Protein AF-A0A843LV35-F1 (afdb_monomer_lite)

Structure (mmCIF, N/CA/C/O backbone):
data_AF-A0A843LV35-F1
#
_entry.id   AF-A0A843LV35-F1
#
loop_
_atom_site.group_PDB
_atom_site.id
_atom_site.type_symbol
_atom_site.label_atom_id
_atom_site.label_alt_id
_atom_site.label_comp_id
_atom_site.label_asym_id
_atom_site.label_entity_id
_atom_site.label_seq_id
_atom_site.pdbx_PDB_ins_code
_atom_site.Cartn_x
_atom_site.Cartn_y
_atom_site.Cartn_z
_atom_site.occupancy
_atom_site.B_iso_or_equiv
_atom_site.auth_seq_id
_atom_site.auth_comp_id
_atom_site.auth_asym_id
_atom_site.auth_atom_id
_atom_site.pdbx_PDB_model_num
ATOM 1 N N . MET A 1 1 ? -15.207 14.666 11.404 1.00 37.00 1 MET A N 1
ATOM 2 C CA . MET A 1 1 ? -14.148 15.457 10.735 1.00 37.00 1 MET A CA 1
ATOM 3 C C . MET A 1 1 ? -14.731 16.079 9.479 1.00 37.00 1 MET A C 1
ATOM 5 O O . MET A 1 1 ? -15.507 15.410 8.809 1.00 37.00 1 MET A O 1
ATOM 9 N N . SER A 1 2 ? -14.443 17.352 9.197 1.00 33.69 2 SER A N 1
ATOM 10 C CA . SER A 1 2 ? -14.854 17.969 7.929 1.00 33.69 2 SER A CA 1
ATOM 11 C C . SER A 1 2 ? -13.955 17.448 6.800 1.00 33.69 2 SER A C 1
ATOM 13 O O . SER A 1 2 ? -12.782 17.168 7.041 1.00 33.69 2 SER A O 1
ATOM 15 N N . SER A 1 3 ? -14.466 17.317 5.574 1.00 40.75 3 SER A N 1
ATOM 16 C CA . SER A 1 3 ? -13.692 16.845 4.409 1.00 40.75 3 SER A CA 1
ATOM 17 C C . SER A 1 3 ? -12.485 17.731 4.044 1.00 40.75 3 SER A C 1
ATOM 19 O O . SER A 1 3 ? -11.679 17.347 3.206 1.00 40.75 3 SER A O 1
ATOM 21 N N . LEU A 1 4 ? -12.331 18.895 4.687 1.00 44.88 4 LEU A N 1
ATOM 22 C CA . LEU A 1 4 ? -11.241 19.858 4.481 1.00 44.88 4 LEU A CA 1
ATOM 23 C C . LEU A 1 4 ? -9.957 19.545 5.278 1.00 44.88 4 LEU A C 1
ATOM 25 O O . LEU A 1 4 ? -8.945 20.232 5.105 1.00 44.88 4 LEU A O 1
ATOM 29 N N . ASP A 1 5 ? -9.977 18.517 6.132 1.00 61.56 5 ASP A N 1
ATOM 30 C CA . ASP A 1 5 ? -8.840 18.147 6.991 1.00 61.56 5 ASP A CA 1
ATOM 31 C C . ASP A 1 5 ? -8.096 16.881 6.543 1.00 61.56 5 ASP A C 1
ATOM 33 O O . ASP A 1 5 ? -7.114 16.502 7.173 1.00 61.56 5 ASP A O 1
ATOM 37 N N . SER A 1 6 ? -8.519 16.240 5.450 1.00 66.81 6 SER A N 1
ATOM 38 C CA . SER A 1 6 ? -7.835 15.070 4.888 1.00 66.81 6 SER A CA 1
ATOM 39 C C . SER A 1 6 ? -6.928 15.470 3.713 1.00 66.81 6 SER A C 1
ATOM 41 O O . SER A 1 6 ? -7.343 16.288 2.882 1.00 66.81 6 SER A O 1
ATOM 43 N N . PRO A 1 7 ? -5.716 14.888 3.587 1.00 71.81 7 PRO A N 1
ATOM 44 C CA . PRO A 1 7 ? -4.897 15.039 2.384 1.00 71.81 7 PRO A CA 1
ATOM 45 C C . PRO A 1 7 ? -5.508 14.332 1.163 1.00 71.81 7 PRO A C 1
ATOM 47 O O . PRO A 1 7 ? -5.127 14.646 0.034 1.00 71.81 7 PRO A O 1
ATOM 50 N N . TYR A 1 8 ? -6.457 13.415 1.392 1.00 77.12 8 TYR A N 1
ATOM 51 C CA . TYR A 1 8 ? -7.137 12.646 0.354 1.00 77.12 8 TYR A CA 1
ATOM 52 C C . TYR A 1 8 ? -8.638 12.884 0.314 1.00 77.12 8 TYR A C 1
ATOM 54 O O . TYR A 1 8 ? -9.286 13.020 1.356 1.00 77.12 8 TYR A O 1
ATOM 62 N N . GLU A 1 9 ? -9.198 12.794 -0.886 1.00 79.88 9 GLU A N 1
ATOM 63 C CA . GLU A 1 9 ? -10.632 12.614 -1.080 1.00 79.88 9 GLU A CA 1
ATOM 64 C C . GLU A 1 9 ? -10.935 11.142 -1.385 1.00 79.88 9 GLU A C 1
ATOM 66 O O . GLU A 1 9 ? -10.648 10.651 -2.475 1.00 79.88 9 GLU A O 1
ATOM 71 N N . VAL A 1 10 ? -11.509 10.433 -0.412 1.00 81.25 10 VAL A N 1
ATOM 72 C CA . VAL A 1 10 ? -11.915 9.029 -0.560 1.00 81.25 10 VAL A CA 1
ATOM 73 C C . VAL A 1 10 ? -13.425 8.980 -0.778 1.00 81.25 10 VAL A C 1
ATOM 75 O O . VAL A 1 10 ? -14.203 9.337 0.104 1.00 81.25 10 VAL A O 1
ATOM 78 N N . ASN A 1 11 ? -13.838 8.575 -1.977 1.00 84.44 11 ASN A N 1
ATOM 79 C CA . ASN A 1 11 ? -15.235 8.445 -2.394 1.00 84.44 11 ASN A CA 1
ATOM 80 C C . ASN A 1 11 ? -15.395 7.253 -3.366 1.00 84.44 11 ASN A C 1
ATOM 82 O O . ASN A 1 11 ? -14.424 6.580 -3.711 1.00 84.44 11 ASN A O 1
ATOM 86 N N . ASP A 1 12 ? -16.609 6.970 -3.842 1.00 87.88 12 ASP A N 1
ATOM 87 C CA . ASP A 1 12 ? -16.834 5.844 -4.767 1.00 87.88 12 ASP A CA 1
ATOM 88 C C . ASP A 1 12 ? -16.048 5.966 -6.085 1.00 87.88 12 ASP A C 1
ATOM 90 O O . ASP A 1 12 ? -15.676 4.955 -6.692 1.00 87.88 12 ASP A O 1
ATOM 94 N N . SER A 1 13 ? -15.787 7.194 -6.543 1.00 90.81 13 SER A N 1
ATOM 95 C CA . SER A 1 13 ? -14.973 7.447 -7.735 1.00 90.81 13 SER A CA 1
ATOM 96 C C . SER A 1 13 ? -13.507 7.103 -7.481 1.00 90.81 13 SER A C 1
ATOM 98 O O . SER A 1 13 ? -12.906 6.451 -8.331 1.00 90.81 13 SER A O 1
ATOM 100 N N . TYR A 1 14 ? -12.971 7.419 -6.294 1.00 91.25 14 TYR A N 1
ATOM 101 C CA . TYR A 1 14 ? -11.619 7.031 -5.879 1.00 91.25 14 TYR A CA 1
ATOM 102 C C . TYR A 1 14 ? -11.405 5.526 -6.038 1.00 91.25 14 TYR A C 1
ATOM 104 O O . TYR A 1 14 ? -10.512 5.099 -6.768 1.00 91.25 14 TYR A O 1
ATOM 112 N N . TYR A 1 15 ? -12.276 4.706 -5.442 1.00 90.50 15 TYR A N 1
ATOM 113 C CA . TYR A 1 15 ? -12.132 3.251 -5.527 1.00 90.50 15 TYR A CA 1
ATOM 114 C C . TYR A 1 15 ? -12.262 2.735 -6.962 1.00 90.50 15 TYR A C 1
ATOM 116 O O . TYR A 1 15 ? -11.579 1.787 -7.348 1.00 90.50 15 TYR A O 1
ATOM 124 N N . ARG A 1 16 ? -13.134 3.343 -7.771 1.00 94.69 16 ARG A N 1
ATOM 125 C CA . ARG A 1 16 ? -13.301 2.977 -9.182 1.00 94.69 16 ARG A CA 1
ATOM 126 C C . ARG A 1 16 ? -12.052 3.290 -10.002 1.00 94.69 16 ARG A C 1
ATOM 128 O O . ARG A 1 16 ? -11.633 2.455 -10.802 1.00 94.69 16 ARG A O 1
ATOM 135 N N . ASP A 1 17 ? -11.472 4.466 -9.805 1.00 96.00 17 A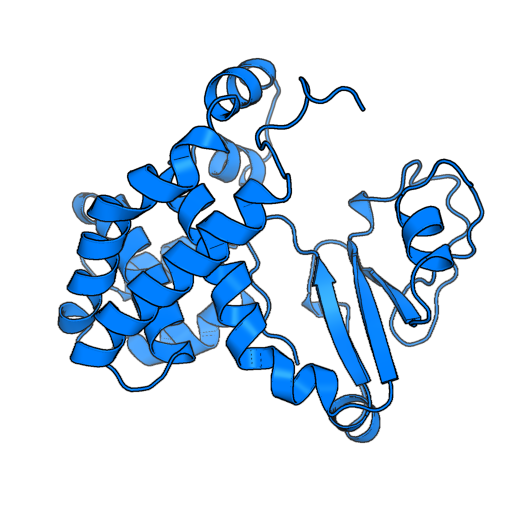SP A N 1
ATOM 136 C CA . ASP A 1 17 ? -10.314 4.921 -10.565 1.00 96.00 17 ASP A CA 1
ATOM 137 C C . ASP A 1 17 ? -9.043 4.186 -10.145 1.00 96.00 17 ASP A C 1
ATOM 139 O O . ASP A 1 17 ? -8.283 3.778 -11.020 1.00 96.00 17 ASP A O 1
ATOM 143 N N . VAL A 1 18 ? -8.861 3.905 -8.849 1.00 94.94 18 VAL A N 1
ATOM 144 C CA . VAL A 1 18 ? -7.779 3.036 -8.358 1.00 94.94 18 VAL A CA 1
ATOM 145 C C . VAL A 1 18 ? -7.902 1.633 -8.960 1.00 94.94 18 VAL A C 1
ATOM 147 O O . VAL A 1 18 ? -6.934 1.118 -9.513 1.00 94.94 18 VAL A O 1
ATOM 150 N N . LYS A 1 19 ? -9.102 1.033 -8.964 1.00 96.75 19 LYS A N 1
ATOM 151 C CA . LYS A 1 19 ? -9.342 -0.286 -9.584 1.00 96.75 19 LYS A CA 1
ATOM 152 C C . LYS A 1 19 ? -9.042 -0.307 -11.074 1.00 96.75 19 LYS A C 1
ATOM 154 O O . LYS A 1 19 ? -8.483 -1.284 -11.585 1.00 96.75 19 LYS A O 1
ATOM 159 N N . ARG A 1 20 ? -9.445 0.746 -11.784 1.00 97.75 20 ARG A N 1
ATOM 160 C CA . ARG A 1 20 ? -9.167 0.896 -13.211 1.00 97.75 20 ARG A CA 1
ATOM 161 C C . ARG A 1 20 ? -7.669 1.040 -13.455 1.00 97.75 20 ARG A C 1
ATOM 163 O O . ARG A 1 20 ? -7.140 0.341 -14.311 1.00 97.75 20 ARG A O 1
ATOM 170 N N . PHE A 1 21 ? -7.004 1.893 -12.683 1.00 98.06 21 PHE A N 1
ATOM 171 C CA . PHE A 1 21 ? -5.567 2.105 -12.771 1.00 98.06 21 PHE A CA 1
ATOM 172 C C . PHE A 1 21 ? -4.789 0.814 -12.504 1.00 98.06 21 PHE A C 1
ATOM 174 O O . PHE A 1 21 ? -3.925 0.464 -13.299 1.00 98.06 21 PHE A O 1
ATOM 181 N N . ALA A 1 22 ? -5.159 0.062 -11.465 1.00 97.75 22 ALA A N 1
ATOM 182 C CA . ALA A 1 22 ? -4.562 -1.233 -11.157 1.00 97.75 22 ALA A CA 1
ATOM 183 C C . ALA A 1 22 ? -4.736 -2.251 -12.287 1.00 97.75 22 ALA A C 1
ATOM 185 O O . ALA A 1 22 ? -3.800 -2.974 -12.605 1.00 97.75 22 ALA A O 1
ATOM 186 N N . SER A 1 23 ? -5.904 -2.280 -12.932 1.00 98.19 23 SER A N 1
ATOM 187 C CA . SER A 1 23 ? -6.142 -3.191 -14.060 1.00 98.19 23 SER A CA 1
ATOM 188 C C . SER A 1 23 ? -5.284 -2.818 -15.270 1.00 98.19 23 SER A C 1
ATOM 190 O O . SER A 1 23 ? -4.600 -3.674 -15.809 1.00 98.19 23 SER A O 1
ATOM 192 N N . GLU A 1 24 ? -5.241 -1.534 -15.641 1.00 98.31 24 GLU A N 1
ATOM 193 C CA . GLU A 1 24 ? -4.401 -1.073 -16.756 1.00 98.31 24 GLU A CA 1
ATOM 194 C C . GLU A 1 24 ? -2.896 -1.241 -16.469 1.00 98.31 24 GLU A C 1
ATOM 196 O O . GLU A 1 24 ? -2.123 -1.510 -17.388 1.00 98.31 24 GLU A O 1
ATOM 201 N N . PHE A 1 25 ? -2.474 -1.094 -15.208 1.00 98.31 25 PHE A N 1
ATOM 202 C CA . PHE A 1 25 ? -1.095 -1.345 -14.793 1.00 98.31 25 PHE A CA 1
ATOM 203 C C . PHE A 1 25 ? -0.728 -2.827 -14.902 1.00 98.31 25 PHE A C 1
ATOM 205 O O . PHE A 1 25 ? 0.313 -3.137 -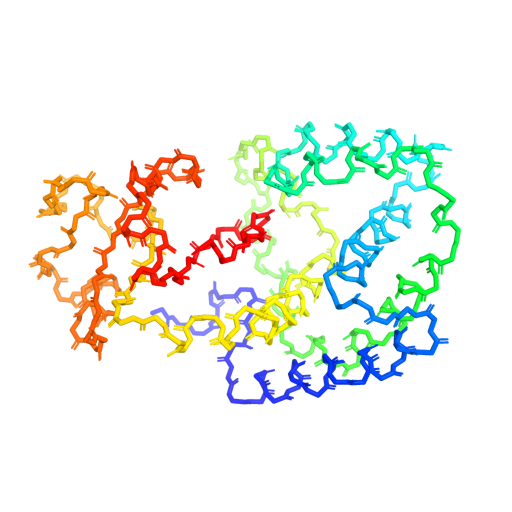15.475 1.00 98.31 25 PHE A O 1
ATOM 212 N N . LEU A 1 26 ? -1.569 -3.732 -14.390 1.00 97.94 26 LEU A N 1
ATOM 213 C CA . LEU A 1 26 ? -1.321 -5.173 -14.470 1.00 97.94 26 LEU A CA 1
ATOM 214 C C . LEU A 1 26 ? -1.345 -5.661 -15.925 1.00 97.94 26 LEU A C 1
ATOM 216 O O . LEU A 1 26 ? -0.407 -6.333 -16.335 1.00 97.94 26 LEU A O 1
ATOM 220 N N . ASP A 1 27 ? -2.307 -5.211 -16.741 1.00 97.94 27 ASP A N 1
ATOM 221 C CA . ASP A 1 27 ? -2.346 -5.508 -18.184 1.00 97.94 27 ASP A CA 1
ATOM 222 C C . ASP A 1 27 ? -1.047 -5.084 -18.893 1.00 97.94 27 ASP A C 1
ATOM 224 O O . ASP A 1 27 ? -0.566 -5.753 -19.810 1.00 97.94 27 ASP A O 1
ATOM 228 N N . PHE A 1 28 ? -0.464 -3.953 -18.482 1.00 98.19 28 PHE A N 1
ATOM 229 C CA . PHE A 1 28 ? 0.833 -3.506 -18.975 1.00 98.19 28 PHE A CA 1
ATOM 230 C C . PHE A 1 28 ? 1.979 -4.387 -18.453 1.00 98.19 28 PHE A C 1
ATOM 232 O O . PHE A 1 28 ? 2.805 -4.840 -19.250 1.00 98.19 28 PHE A O 1
ATOM 239 N N . ALA A 1 29 ? 2.033 -4.631 -17.144 1.00 97.69 29 ALA A N 1
ATOM 240 C CA . ALA A 1 29 ? 3.101 -5.375 -16.485 1.00 97.69 29 ALA A CA 1
ATOM 241 C C . ALA A 1 29 ? 3.170 -6.840 -16.950 1.00 97.69 29 ALA A C 1
ATOM 243 O O . ALA A 1 29 ? 4.268 -7.362 -17.148 1.00 97.69 29 ALA A O 1
ATOM 244 N N . HIS A 1 30 ? 2.021 -7.456 -17.248 1.00 97.62 30 HIS A N 1
ATOM 245 C CA . HIS A 1 30 ? 1.906 -8.815 -17.791 1.00 97.62 30 HIS A CA 1
ATOM 246 C C . HIS A 1 30 ? 2.479 -8.994 -19.199 1.00 97.62 30 HIS A C 1
ATOM 248 O O . HIS A 1 30 ? 2.626 -10.117 -19.668 1.00 97.62 30 HIS A O 1
ATOM 254 N N . ASN A 1 31 ? 2.887 -7.917 -19.879 1.00 96.38 31 ASN A N 1
ATOM 255 C CA . ASN A 1 31 ? 3.694 -8.044 -21.099 1.00 96.38 31 ASN A CA 1
ATOM 256 C C . ASN A 1 31 ? 5.163 -8.406 -20.811 1.00 96.38 31 ASN A C 1
ATOM 258 O O . ASN A 1 31 ? 5.899 -8.732 -21.744 1.00 96.38 31 ASN A O 1
ATOM 262 N N . TYR A 1 32 ? 5.600 -8.308 -19.552 1.00 93.19 32 TYR A N 1
ATOM 263 C CA . TYR A 1 32 ? 6.994 -8.468 -19.133 1.00 93.19 32 TYR A CA 1
ATOM 264 C C . TYR A 1 32 ? 7.177 -9.508 -18.021 1.00 93.19 32 TYR A C 1
ATOM 266 O O . TYR A 1 32 ? 8.235 -10.136 -17.956 1.00 93.19 32 TYR A O 1
ATOM 274 N N . PHE A 1 33 ? 6.179 -9.683 -17.152 1.00 94.81 33 PHE A N 1
ATOM 275 C CA . PHE A 1 33 ? 6.262 -10.509 -15.946 1.00 94.81 33 PHE A CA 1
ATOM 276 C C . PHE A 1 33 ? 4.953 -11.267 -15.718 1.00 94.81 33 PHE A C 1
ATOM 278 O O . PHE A 1 33 ? 3.894 -10.717 -15.972 1.00 94.81 33 PHE A O 1
ATOM 285 N N . ASP A 1 34 ? 5.010 -12.477 -15.162 1.00 93.19 34 ASP A N 1
ATOM 286 C CA . ASP A 1 34 ? 3.823 -13.337 -14.983 1.00 93.19 34 ASP A CA 1
ATOM 287 C C . ASP A 1 34 ? 3.372 -13.467 -13.511 1.00 93.19 34 ASP A C 1
ATOM 289 O O . ASP A 1 34 ? 2.546 -14.315 -13.180 1.00 93.19 34 ASP A O 1
ATOM 293 N N . ASP A 1 35 ? 3.958 -12.677 -12.609 1.00 92.88 35 ASP A N 1
ATOM 294 C CA . ASP A 1 35 ? 3.828 -12.825 -11.155 1.00 92.88 35 ASP A CA 1
ATOM 295 C C . ASP A 1 35 ? 3.531 -11.463 -10.512 1.00 92.88 35 ASP A C 1
ATOM 297 O O . ASP A 1 35 ? 4.384 -10.572 -10.514 1.00 92.88 35 ASP A O 1
ATOM 301 N N . ASP A 1 36 ? 2.314 -11.301 -9.987 1.00 92.88 36 ASP A N 1
ATOM 302 C CA . ASP A 1 36 ? 1.813 -10.033 -9.443 1.00 92.88 36 ASP A CA 1
ATOM 303 C C . ASP A 1 36 ? 2.583 -9.568 -8.197 1.00 92.88 36 ASP A C 1
ATOM 305 O O . ASP A 1 36 ? 2.777 -8.363 -8.019 1.00 92.88 36 ASP A O 1
ATOM 309 N N . GLU A 1 37 ? 3.070 -10.492 -7.360 1.00 88.56 37 GLU A N 1
ATOM 310 C CA . GLU A 1 37 ? 3.892 -10.148 -6.193 1.00 88.56 37 GLU A CA 1
ATOM 311 C C . GLU A 1 37 ? 5.236 -9.578 -6.650 1.00 88.56 37 GLU A C 1
ATOM 313 O O . GLU A 1 37 ? 5.642 -8.500 -6.212 1.00 88.56 37 GLU A O 1
ATOM 318 N N . LYS A 1 38 ? 5.893 -10.230 -7.617 1.00 88.25 38 LYS A N 1
ATOM 319 C CA . LYS A 1 38 ? 7.153 -9.721 -8.186 1.00 88.25 38 LYS A CA 1
ATOM 320 C C . LYS A 1 38 ? 6.975 -8.432 -8.972 1.00 88.25 38 LYS A C 1
ATOM 322 O O . LYS A 1 38 ? 7.874 -7.593 -8.975 1.00 88.25 38 LYS A O 1
ATOM 327 N N . ILE A 1 39 ? 5.840 -8.263 -9.649 1.00 93.31 39 ILE A N 1
ATOM 328 C CA . ILE A 1 39 ? 5.484 -7.002 -10.306 1.00 93.31 39 ILE A CA 1
ATOM 329 C C . ILE A 1 39 ? 5.410 -5.885 -9.265 1.00 93.31 39 ILE A C 1
ATOM 331 O O . ILE A 1 39 ? 5.922 -4.793 -9.511 1.00 93.31 39 ILE A O 1
ATOM 335 N N . LEU A 1 40 ? 4.805 -6.151 -8.106 1.00 90.75 40 LEU A N 1
ATOM 336 C CA . LEU A 1 40 ? 4.680 -5.178 -7.031 1.00 90.75 40 LEU A CA 1
ATOM 337 C C . LEU A 1 40 ? 6.037 -4.830 -6.407 1.00 90.75 40 LEU A C 1
ATOM 339 O O . LEU A 1 40 ? 6.381 -3.650 -6.324 1.00 90.75 40 LEU A O 1
ATOM 343 N N . GLU A 1 41 ? 6.829 -5.839 -6.032 1.00 87.69 41 GLU A N 1
ATOM 344 C CA . GLU A 1 41 ? 8.198 -5.663 -5.523 1.00 87.69 41 GLU A CA 1
ATOM 345 C C . GLU A 1 41 ? 9.051 -4.865 -6.520 1.00 87.69 41 GLU A C 1
ATOM 347 O O . GLU A 1 41 ? 9.696 -3.873 -6.167 1.00 87.69 41 GLU A O 1
ATOM 352 N N . GLY A 1 42 ? 8.989 -5.249 -7.797 1.00 90.56 42 GLY A N 1
ATOM 353 C CA . GLY A 1 42 ? 9.691 -4.583 -8.882 1.00 90.56 42 GLY A CA 1
ATOM 354 C C . GLY A 1 42 ? 9.248 -3.136 -9.083 1.00 90.56 42 GLY A C 1
ATOM 355 O O . GLY A 1 42 ? 10.084 -2.250 -9.267 1.00 90.56 42 GLY A O 1
ATOM 356 N N . LEU A 1 43 ? 7.944 -2.862 -9.001 1.00 92.88 43 LEU A N 1
ATOM 357 C CA . LEU A 1 43 ? 7.418 -1.503 -9.069 1.00 92.88 43 LEU A CA 1
ATOM 358 C C . LEU A 1 43 ? 7.964 -0.650 -7.922 1.00 92.88 43 LEU A C 1
ATOM 360 O O . LEU A 1 43 ? 8.500 0.423 -8.194 1.00 92.88 43 LEU A O 1
ATOM 364 N N . ILE A 1 44 ? 7.868 -1.120 -6.675 1.00 88.50 44 ILE A N 1
ATOM 365 C CA . ILE A 1 44 ? 8.343 -0.392 -5.489 1.00 88.50 44 ILE A CA 1
ATOM 366 C C . ILE A 1 44 ? 9.803 0.009 -5.689 1.00 88.50 44 ILE A C 1
ATOM 368 O O . ILE A 1 44 ? 10.132 1.197 -5.712 1.00 88.50 44 ILE A O 1
ATOM 372 N N . VAL A 1 45 ? 10.668 -0.969 -5.955 1.00 87.25 45 VAL A N 1
ATOM 373 C CA . VAL A 1 45 ? 12.096 -0.717 -6.161 1.00 87.25 45 VAL A CA 1
ATOM 374 C C . VAL A 1 45 ? 12.333 0.235 -7.337 1.00 87.25 45 VAL A C 1
ATOM 376 O O . VAL A 1 45 ? 13.204 1.095 -7.250 1.00 87.25 45 VAL A O 1
ATOM 379 N N . SER A 1 46 ? 11.548 0.155 -8.417 1.00 90.94 46 SER A N 1
ATOM 380 C CA . SER A 1 46 ? 11.739 1.011 -9.597 1.00 90.94 46 SER A CA 1
ATOM 381 C C . SER A 1 46 ? 11.422 2.479 -9.313 1.00 90.94 46 SER A C 1
ATOM 383 O O . SER A 1 46 ? 12.098 3.373 -9.831 1.00 90.94 46 SER A O 1
ATOM 385 N N . ILE A 1 47 ? 10.436 2.740 -8.449 1.00 90.31 47 ILE A N 1
ATOM 386 C CA . ILE A 1 47 ? 10.084 4.090 -8.007 1.00 90.31 47 ILE A CA 1
ATOM 387 C C . ILE A 1 47 ? 11.172 4.649 -7.095 1.00 90.31 47 ILE A C 1
ATOM 389 O O . ILE A 1 47 ? 11.647 5.760 -7.339 1.00 90.31 47 ILE A O 1
ATOM 393 N N . TYR A 1 48 ? 11.644 3.869 -6.118 1.00 86.62 48 TYR A N 1
ATOM 394 C CA . TYR A 1 48 ? 12.754 4.290 -5.258 1.00 86.62 48 TYR A CA 1
ATOM 395 C C . TYR A 1 48 ? 14.054 4.486 -6.039 1.00 86.62 48 TYR A C 1
ATOM 397 O O . TYR A 1 48 ? 14.752 5.478 -5.822 1.00 86.62 48 TYR A O 1
ATOM 405 N N . TRP A 1 49 ? 14.339 3.617 -7.014 1.00 87.31 49 TRP A N 1
ATOM 406 C CA . TRP A 1 49 ? 15.452 3.787 -7.943 1.00 87.31 49 TRP A CA 1
ATOM 407 C C . TRP A 1 49 ? 15.353 5.126 -8.661 1.00 87.31 49 TRP A C 1
ATOM 409 O O . TRP A 1 49 ? 16.288 5.916 -8.620 1.00 87.31 49 TRP A O 1
ATOM 419 N N . LYS A 1 50 ? 14.203 5.438 -9.262 1.00 86.50 50 LYS A N 1
ATOM 420 C CA . LYS A 1 50 ? 13.991 6.711 -9.959 1.00 86.50 50 LYS A CA 1
ATOM 421 C C . LYS A 1 50 ? 14.145 7.924 -9.038 1.00 86.50 50 LYS A C 1
ATOM 423 O O . LYS A 1 50 ? 14.679 8.945 -9.458 1.00 86.50 50 LYS A O 1
ATOM 428 N N . MET A 1 51 ? 13.663 7.834 -7.802 1.00 83.00 51 MET A N 1
ATOM 429 C CA . MET A 1 51 ? 13.731 8.929 -6.832 1.00 83.00 51 MET A CA 1
ATOM 430 C C . MET A 1 51 ? 15.139 9.168 -6.289 1.00 83.00 51 MET A C 1
ATOM 432 O O . MET A 1 51 ? 15.463 10.281 -5.872 1.00 83.00 51 MET A O 1
ATOM 436 N N . CYS A 1 52 ? 15.956 8.121 -6.238 1.00 82.25 52 CYS A N 1
ATOM 437 C CA . CYS A 1 52 ? 17.261 8.157 -5.600 1.00 82.25 52 CYS A CA 1
ATOM 438 C C . CYS A 1 52 ? 18.425 7.872 -6.554 1.00 82.25 52 CYS A C 1
ATOM 440 O O . CYS A 1 52 ? 19.552 7.789 -6.079 1.00 82.25 52 CYS A O 1
ATOM 442 N N . CYS A 1 53 ? 18.210 7.785 -7.870 1.00 75.50 53 CYS A N 1
ATOM 443 C CA . CYS A 1 53 ? 19.263 7.469 -8.846 1.00 75.50 53 CYS A CA 1
ATOM 444 C C . CYS A 1 53 ? 20.415 8.484 -8.866 1.00 75.50 53 CYS A C 1
ATOM 446 O O . CYS A 1 53 ? 21.530 8.138 -9.240 1.00 75.50 53 CYS A O 1
ATOM 448 N N . ASP A 1 54 ? 20.172 9.724 -8.431 1.00 79.25 54 ASP A N 1
ATOM 449 C CA . ASP A 1 54 ? 21.220 10.746 -8.292 1.00 79.25 54 ASP A CA 1
ATOM 450 C C . ASP A 1 54 ? 22.064 10.565 -7.015 1.00 79.25 54 ASP A C 1
ATOM 452 O O . ASP A 1 54 ? 23.124 11.174 -6.868 1.00 79.25 54 ASP A O 1
ATOM 456 N N . LYS A 1 55 ? 21.583 9.755 -6.063 1.00 80.25 55 LYS A N 1
ATOM 457 C CA . LYS A 1 55 ? 22.188 9.525 -4.739 1.00 80.25 55 LYS A CA 1
ATOM 458 C C . LYS A 1 55 ? 22.754 8.116 -4.585 1.00 80.25 55 LYS A C 1
ATOM 460 O O . LYS A 1 55 ? 23.738 7.937 -3.871 1.00 80.25 55 LYS A O 1
ATOM 465 N N . PHE A 1 56 ? 22.134 7.136 -5.232 1.00 82.25 56 PHE A N 1
ATOM 466 C CA . PHE A 1 56 ? 22.465 5.723 -5.139 1.00 82.25 56 PHE A CA 1
ATOM 467 C C . PHE A 1 56 ? 22.769 5.155 -6.520 1.00 82.25 56 PHE A C 1
ATOM 469 O O . PHE A 1 56 ? 22.161 5.517 -7.523 1.00 82.25 56 PHE A O 1
ATOM 476 N N . SER A 1 57 ? 23.737 4.250 -6.542 1.00 82.19 57 SER A N 1
ATOM 477 C CA . SER A 1 57 ? 24.312 3.633 -7.737 1.00 82.19 57 SER A CA 1
ATOM 478 C C . SER A 1 57 ? 24.059 2.127 -7.822 1.00 82.19 57 SER A C 1
ATOM 480 O O . SER A 1 57 ? 24.390 1.512 -8.834 1.00 82.19 57 SER A O 1
ATOM 482 N N . SER A 1 58 ? 23.479 1.527 -6.779 1.00 84.31 58 SER A N 1
ATOM 483 C CA . SER A 1 58 ? 23.164 0.100 -6.719 1.00 84.31 58 SER A CA 1
ATOM 484 C C . SER A 1 58 ? 21.831 -0.162 -6.017 1.00 84.31 58 SER A C 1
ATOM 486 O O . SER A 1 58 ? 21.333 0.666 -5.253 1.00 84.31 58 SER A O 1
ATOM 488 N N . LEU A 1 59 ? 21.259 -1.341 -6.283 1.00 84.38 59 LEU A N 1
ATOM 489 C CA . LEU A 1 59 ? 20.042 -1.816 -5.627 1.00 84.38 59 LEU A CA 1
ATOM 490 C C . LEU A 1 59 ? 20.255 -2.000 -4.118 1.00 84.38 59 LEU A C 1
ATOM 492 O O . LEU A 1 59 ? 19.402 -1.609 -3.332 1.00 84.38 59 LEU A O 1
ATOM 496 N N . GLU A 1 60 ? 21.421 -2.508 -3.718 1.00 86.56 60 GLU A N 1
ATOM 497 C CA . GLU A 1 60 ? 21.831 -2.634 -2.313 1.00 86.56 60 GLU A CA 1
ATOM 498 C C . GLU A 1 60 ? 21.684 -1.304 -1.559 1.00 86.56 60 GLU A C 1
ATOM 500 O O . GLU A 1 60 ? 21.043 -1.259 -0.517 1.00 86.56 60 GLU A O 1
ATOM 505 N N . GLN A 1 61 ? 22.159 -0.193 -2.137 1.00 87.19 61 GLN A N 1
ATOM 506 C CA . GLN A 1 61 ? 22.051 1.131 -1.514 1.00 87.19 61 GLN A CA 1
ATOM 507 C C . GLN A 1 61 ? 20.603 1.619 -1.371 1.00 87.19 61 GLN A C 1
ATOM 509 O O . GLN A 1 61 ? 20.292 2.364 -0.444 1.00 87.19 61 GLN A O 1
ATOM 514 N N . ILE A 1 62 ? 19.712 1.215 -2.280 1.00 86.81 62 ILE A N 1
ATOM 515 C CA . ILE A 1 62 ? 18.282 1.524 -2.173 1.00 86.81 62 ILE A CA 1
ATOM 516 C C . ILE A 1 62 ? 17.641 0.686 -1.072 1.00 86.81 62 ILE A C 1
ATOM 518 O O . ILE A 1 62 ? 16.876 1.231 -0.285 1.00 86.81 62 ILE A O 1
ATOM 522 N N . ILE A 1 63 ? 17.968 -0.604 -0.979 1.00 86.44 63 ILE A N 1
ATOM 523 C CA . ILE A 1 63 ? 17.443 -1.470 0.083 1.00 86.44 63 ILE A CA 1
ATOM 524 C C . ILE A 1 63 ? 17.953 -0.996 1.453 1.00 86.44 63 ILE A C 1
ATOM 526 O O . ILE A 1 63 ? 17.159 -0.872 2.381 1.00 86.44 63 ILE A O 1
ATOM 530 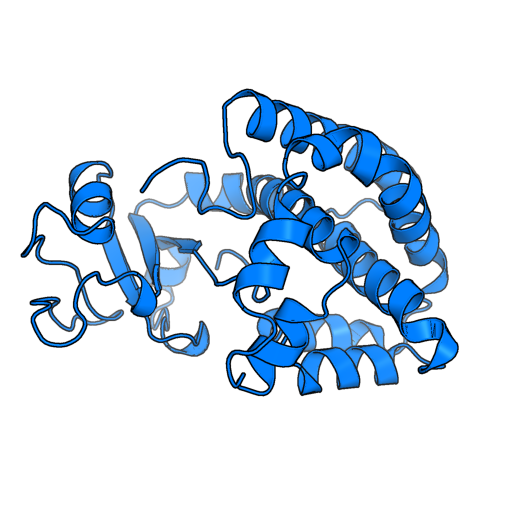N N . ASP A 1 64 ? 19.234 -0.631 1.565 1.00 87.06 64 ASP A N 1
ATOM 531 C CA . ASP A 1 64 ? 19.806 -0.006 2.766 1.00 87.06 64 ASP A CA 1
ATOM 532 C C . ASP A 1 64 ? 19.072 1.290 3.134 1.00 87.06 64 ASP A C 1
ATOM 534 O O . ASP A 1 64 ? 18.853 1.588 4.310 1.00 87.06 64 ASP A O 1
ATOM 538 N N . TYR A 1 65 ? 18.694 2.085 2.129 1.00 84.31 65 TYR A N 1
ATOM 539 C CA . TYR A 1 65 ? 17.937 3.308 2.349 1.00 84.31 65 TYR A CA 1
ATOM 540 C C . TYR A 1 65 ? 16.527 3.020 2.863 1.00 84.31 65 TYR A C 1
ATOM 542 O O . TYR A 1 65 ? 16.142 3.646 3.849 1.00 84.31 65 TYR A O 1
ATOM 550 N N . LEU A 1 66 ? 15.802 2.072 2.253 1.00 81.81 66 LEU A N 1
ATOM 551 C CA . LEU A 1 66 ? 14.482 1.611 2.702 1.00 81.81 66 LEU A CA 1
ATOM 552 C C . LEU A 1 66 ? 14.534 1.136 4.162 1.00 81.81 66 LEU A C 1
ATOM 554 O O . LEU A 1 66 ? 13.754 1.597 4.994 1.00 81.81 66 LEU A O 1
ATOM 558 N N . GLU A 1 67 ? 15.540 0.330 4.503 1.00 84.38 67 GLU A N 1
ATOM 559 C CA . GLU A 1 67 ? 15.798 -0.123 5.873 1.00 84.38 67 GLU A CA 1
ATOM 560 C C . GLU A 1 67 ? 16.080 1.043 6.832 1.00 84.38 67 GLU A C 1
ATOM 562 O O . GLU A 1 67 ? 15.541 1.107 7.937 1.00 84.38 67 GLU A O 1
ATOM 567 N N . TYR A 1 68 ? 16.880 2.022 6.407 1.00 82.81 68 TYR A N 1
ATOM 568 C CA . TYR A 1 68 ? 17.212 3.192 7.221 1.00 82.81 68 TYR A CA 1
ATOM 569 C C . TYR A 1 68 ? 16.014 4.111 7.504 1.00 82.81 68 TYR A C 1
ATOM 571 O O . TYR A 1 68 ? 15.950 4.734 8.578 1.00 82.81 68 TYR A O 1
ATOM 579 N N . ILE A 1 69 ? 15.106 4.255 6.534 1.00 76.44 69 ILE A N 1
ATOM 580 C CA . ILE A 1 69 ? 13.870 5.030 6.699 1.00 76.44 69 ILE A CA 1
ATOM 581 C C . ILE A 1 69 ? 12.767 4.222 7.395 1.00 76.44 69 ILE A C 1
ATOM 583 O O . ILE A 1 69 ? 11.819 4.819 7.906 1.00 76.44 69 ILE A O 1
ATOM 587 N N . GLY A 1 70 ? 12.953 2.905 7.511 1.00 72.50 70 GLY A N 1
ATOM 588 C CA . GLY A 1 70 ? 12.016 1.984 8.137 1.00 72.50 70 GLY A CA 1
ATOM 589 C C . GLY A 1 70 ? 10.776 1.735 7.284 1.00 72.50 70 GLY A C 1
ATOM 590 O O . GLY A 1 70 ? 9.709 1.527 7.852 1.00 72.50 70 GLY A O 1
ATOM 591 N N . ASP A 1 71 ? 10.916 1.813 5.964 1.00 71.94 71 ASP A N 1
ATOM 592 C CA . ASP A 1 71 ? 9.855 1.636 4.974 1.00 71.94 71 ASP A CA 1
ATOM 593 C C . ASP A 1 71 ? 9.957 0.229 4.379 1.00 71.94 71 ASP A C 1
ATOM 595 O O . ASP A 1 71 ? 11.066 -0.270 4.162 1.00 71.94 71 ASP A O 1
ATOM 599 N N . PHE A 1 72 ? 8.817 -0.421 4.138 1.00 71.38 72 PHE A N 1
ATOM 600 C CA . PHE A 1 72 ? 8.768 -1.797 3.627 1.00 71.38 72 PHE A CA 1
ATOM 601 C C . PHE A 1 72 ? 9.554 -2.823 4.469 1.00 71.38 72 PHE A C 1
ATOM 603 O O . PHE A 1 72 ? 10.106 -3.777 3.916 1.00 71.38 72 PHE A O 1
ATOM 610 N N . ASN A 1 73 ? 9.634 -2.647 5.798 1.00 70.81 73 ASN A N 1
ATOM 611 C CA . ASN A 1 73 ? 10.478 -3.486 6.669 1.00 70.81 73 ASN A CA 1
ATOM 612 C C . ASN A 1 73 ? 10.225 -4.989 6.484 1.00 70.81 73 ASN A C 1
ATOM 614 O O . ASN A 1 73 ? 11.168 -5.780 6.469 1.00 70.81 73 ASN A O 1
ATOM 618 N N . ASP A 1 74 ? 8.964 -5.372 6.299 1.00 69.50 74 ASP A N 1
ATOM 619 C CA . ASP A 1 74 ? 8.556 -6.765 6.122 1.00 69.50 74 ASP A CA 1
ATOM 620 C C . ASP A 1 74 ? 8.904 -7.313 4.727 1.00 69.50 74 ASP A C 1
ATOM 622 O O . ASP A 1 74 ? 9.101 -8.518 4.557 1.00 69.50 74 ASP A O 1
ATOM 626 N N . GLN A 1 75 ? 9.075 -6.437 3.731 1.00 72.25 75 GLN A N 1
ATOM 627 C CA . GLN A 1 75 ? 9.529 -6.795 2.386 1.00 72.25 75 GLN A CA 1
ATOM 628 C C . GLN A 1 75 ? 11.053 -6.794 2.265 1.00 72.25 75 GLN A C 1
ATOM 630 O O . GLN A 1 75 ? 11.572 -7.451 1.363 1.00 72.25 75 GLN A O 1
ATOM 635 N N . LEU A 1 76 ? 11.796 -6.125 3.159 1.00 78.62 76 LEU A N 1
ATOM 636 C CA . LEU A 1 76 ? 13.263 -6.079 3.095 1.00 78.62 76 LEU A CA 1
ATOM 637 C C . LEU A 1 76 ? 13.901 -7.474 2.961 1.00 78.62 76 LEU A C 1
ATOM 639 O O . LEU A 1 76 ? 14.744 -7.631 2.078 1.00 78.62 76 LEU A O 1
ATOM 643 N N . PRO A 1 77 ? 13.506 -8.527 3.712 1.00 81.19 77 PRO A N 1
ATOM 644 C CA . PRO A 1 77 ? 14.085 -9.863 3.541 1.00 81.19 77 PRO A CA 1
ATOM 645 C C . PRO A 1 77 ? 13.861 -10.468 2.149 1.00 81.19 77 PRO A C 1
ATOM 647 O O . PRO A 1 77 ? 14.650 -11.306 1.708 1.00 81.19 77 PRO A O 1
ATOM 650 N N . TYR A 1 78 ? 12.787 -10.076 1.459 1.00 79.06 78 TYR A N 1
ATOM 651 C CA . TYR A 1 78 ? 12.502 -10.489 0.088 1.00 79.06 78 TYR A CA 1
ATOM 652 C C . TYR A 1 78 ? 13.318 -9.659 -0.893 1.00 79.06 78 TYR A C 1
ATOM 654 O O . TYR A 1 78 ? 14.051 -10.242 -1.686 1.00 79.06 78 TYR A O 1
ATOM 662 N N . LEU A 1 79 ? 13.311 -8.330 -0.757 1.00 80.06 79 LEU A N 1
ATOM 663 C CA . LEU A 1 79 ? 14.101 -7.414 -1.582 1.00 80.06 79 LEU A CA 1
ATOM 664 C C . LEU A 1 79 ? 15.605 -7.705 -1.503 1.00 80.06 79 LEU A C 1
ATOM 666 O O . LEU A 1 79 ? 16.293 -7.664 -2.516 1.00 80.06 79 LEU A O 1
ATOM 670 N N . ARG A 1 80 ? 16.129 -8.106 -0.340 1.00 84.06 80 ARG A N 1
ATOM 671 C CA . ARG A 1 80 ? 17.532 -8.533 -0.181 1.00 84.06 80 ARG A CA 1
ATOM 672 C C . ARG A 1 80 ? 17.887 -9.744 -1.049 1.00 84.06 80 ARG A C 1
ATOM 674 O O . ARG A 1 80 ? 19.018 -9.866 -1.506 1.00 84.06 80 ARG A O 1
ATOM 681 N N . LYS A 1 81 ? 16.927 -10.621 -1.370 1.00 82.88 81 LYS A N 1
ATOM 682 C CA . LYS A 1 81 ? 17.155 -11.730 -2.321 1.00 82.88 81 LYS A CA 1
ATOM 683 C C . LYS A 1 81 ? 17.377 -11.227 -3.751 1.00 82.88 81 LYS A C 1
ATOM 685 O O . LYS A 1 81 ? 17.924 -11.966 -4.568 1.00 82.88 81 LYS A O 1
ATOM 690 N N . TRP A 1 82 ? 16.979 -9.990 -4.048 1.00 77.25 82 TRP A N 1
ATOM 691 C CA . TRP A 1 82 ? 17.142 -9.361 -5.354 1.00 77.25 82 TRP A CA 1
ATOM 692 C C . TRP A 1 82 ? 18.497 -8.671 -5.537 1.00 77.25 82 TRP A C 1
ATOM 694 O O . TRP A 1 82 ? 18.783 -8.251 -6.651 1.00 77.25 82 TRP A O 1
ATOM 704 N N . GLU A 1 83 ? 19.365 -8.597 -4.518 1.00 73.56 83 GLU A N 1
ATOM 705 C CA . GLU A 1 83 ? 20.672 -7.910 -4.610 1.00 73.56 83 GLU A CA 1
ATOM 706 C C . GLU A 1 83 ? 21.529 -8.367 -5.805 1.00 73.56 83 GLU A C 1
ATOM 708 O O . GLU A 1 83 ? 22.300 -7.584 -6.353 1.00 73.56 83 GLU A O 1
ATOM 713 N N . ASN A 1 84 ? 21.361 -9.620 -6.241 1.00 75.25 84 ASN A N 1
ATOM 714 C CA . ASN A 1 84 ? 22.088 -10.209 -7.370 1.00 75.25 84 ASN A CA 1
ATOM 715 C C . ASN A 1 84 ? 21.236 -10.378 -8.643 1.00 75.25 84 ASN A C 1
ATOM 717 O O . ASN A 1 84 ? 21.688 -10.995 -9.609 1.00 75.25 84 ASN A O 1
ATOM 721 N N . VAL A 1 85 ? 19.996 -9.888 -8.645 1.00 79.12 85 VAL A N 1
ATOM 722 C CA . VAL A 1 85 ? 19.085 -9.949 -9.794 1.00 79.12 85 VAL A CA 1
ATOM 723 C C . VAL A 1 85 ? 19.319 -8.725 -10.675 1.00 79.12 85 VAL A C 1
ATOM 725 O O . VAL A 1 85 ? 19.446 -7.606 -10.181 1.00 79.12 85 VAL A O 1
ATOM 728 N N . ASP A 1 86 ? 19.352 -8.921 -11.995 1.00 83.69 86 ASP A N 1
ATOM 729 C CA . ASP A 1 86 ? 19.314 -7.792 -12.925 1.00 83.69 86 ASP A CA 1
ATOM 730 C C . ASP A 1 86 ? 17.955 -7.093 -12.809 1.00 83.69 86 ASP A C 1
ATOM 732 O O . ASP A 1 86 ? 16.931 -7.600 -13.268 1.00 83.69 86 ASP A O 1
ATOM 736 N N . PHE A 1 87 ? 17.957 -5.933 -12.154 1.00 85.19 87 PHE A N 1
ATOM 737 C CA . PHE A 1 87 ? 16.767 -5.130 -11.908 1.00 85.19 87 PHE A CA 1
ATOM 738 C C . PHE A 1 87 ? 16.321 -4.319 -13.136 1.00 85.19 87 PHE A C 1
ATOM 740 O O . PHE A 1 87 ? 15.186 -3.845 -13.194 1.00 85.19 87 PHE A O 1
ATOM 747 N N . SER A 1 88 ? 17.181 -4.184 -14.150 1.00 86.25 88 SER A N 1
ATOM 748 C CA . SER A 1 88 ? 16.931 -3.355 -15.337 1.00 86.25 88 SER A CA 1
ATOM 749 C C . SER A 1 88 ? 15.568 -3.600 -16.010 1.00 86.25 88 SER A C 1
ATOM 751 O O . SER A 1 88 ? 14.928 -2.617 -16.391 1.00 86.25 88 SER A O 1
ATOM 753 N N . PRO A 1 89 ? 15.060 -4.848 -16.127 1.00 90.94 89 PRO A N 1
ATOM 754 C CA . PRO A 1 89 ? 13.744 -5.109 -16.710 1.00 90.94 89 PRO A CA 1
ATOM 755 C C . PRO A 1 89 ? 12.583 -4.437 -15.963 1.00 90.94 89 PRO A C 1
ATOM 757 O O . PRO A 1 89 ? 11.592 -4.071 -16.589 1.00 90.94 89 PRO A O 1
ATOM 760 N N . TYR A 1 90 ? 12.693 -4.244 -14.646 1.00 91.88 90 TYR A N 1
ATOM 761 C CA . TYR A 1 90 ? 11.619 -3.700 -13.806 1.00 91.88 90 TYR A CA 1
ATOM 762 C C . TYR A 1 90 ? 11.538 -2.171 -13.847 1.00 91.88 90 TYR A C 1
ATOM 764 O O . TYR A 1 90 ? 10.510 -1.601 -13.485 1.00 91.88 90 TYR A O 1
ATOM 772 N N . LEU A 1 91 ? 12.569 -1.484 -14.354 1.00 91.81 91 LEU A N 1
ATOM 773 C CA . LEU A 1 91 ? 12.564 -0.021 -14.496 1.00 91.81 91 LEU A CA 1
ATOM 774 C C . LEU A 1 91 ? 11.409 0.480 -15.374 1.00 91.81 91 LEU A C 1
ATOM 776 O O . LEU A 1 91 ? 10.870 1.562 -15.134 1.00 91.81 91 LEU A O 1
ATOM 780 N N . VAL A 1 92 ? 10.977 -0.336 -16.341 1.00 95.19 92 VAL A N 1
ATOM 781 C CA . VAL A 1 92 ? 9.842 -0.019 -17.215 1.00 95.19 92 VAL A CA 1
ATOM 782 C C . VAL A 1 92 ? 8.526 0.129 -16.435 1.00 95.19 92 VAL A C 1
ATOM 784 O O . VAL A 1 92 ? 7.666 0.918 -16.831 1.00 95.19 92 VAL A O 1
ATOM 787 N N . LEU A 1 93 ? 8.377 -0.577 -15.304 1.00 96.69 93 LEU A N 1
ATOM 788 C CA . LEU A 1 93 ? 7.199 -0.484 -14.437 1.00 96.69 93 LEU A CA 1
ATOM 789 C C . LEU A 1 93 ? 7.100 0.912 -13.822 1.00 96.69 93 LEU A C 1
ATOM 791 O O . LEU A 1 93 ? 6.056 1.558 -13.923 1.00 96.69 93 LEU A O 1
ATOM 795 N N . GLY A 1 94 ? 8.202 1.408 -13.256 1.00 94.62 94 GLY A N 1
ATOM 796 C CA . GLY A 1 94 ? 8.277 2.738 -12.656 1.00 94.62 94 GLY A CA 1
ATOM 797 C C . GLY A 1 94 ? 8.096 3.858 -13.677 1.00 94.62 94 GLY A C 1
ATOM 798 O O . GLY A 1 94 ? 7.392 4.835 -13.416 1.00 94.62 94 GLY A O 1
ATOM 799 N N . GLU A 1 95 ? 8.669 3.714 -14.875 1.00 94.50 95 GLU A N 1
ATOM 800 C CA . GLU A 1 95 ? 8.458 4.669 -15.968 1.00 94.50 95 GLU A CA 1
ATOM 801 C C . GLU A 1 95 ? 6.990 4.759 -16.383 1.00 94.50 95 GLU A C 1
ATOM 803 O O . GLU A 1 95 ? 6.437 5.861 -16.491 1.00 94.50 95 GLU A O 1
ATOM 808 N N . TRP A 1 96 ? 6.346 3.608 -16.594 1.00 96.88 96 TRP A N 1
ATOM 809 C CA . TRP A 1 96 ? 4.932 3.563 -16.937 1.00 96.88 96 TRP A CA 1
ATOM 810 C C . TRP A 1 96 ? 4.079 4.138 -15.809 1.00 96.88 96 TRP A C 1
ATOM 812 O O . TRP A 1 96 ? 3.201 4.965 -16.066 1.00 96.88 96 TRP A O 1
ATOM 822 N N . PHE A 1 97 ? 4.362 3.762 -14.562 1.00 96.94 97 PHE A N 1
ATOM 823 C CA . PHE A 1 97 ? 3.644 4.252 -13.394 1.00 96.94 97 PHE A CA 1
ATOM 824 C C . PHE A 1 97 ? 3.718 5.777 -13.293 1.00 96.94 97 PHE A C 1
ATOM 826 O O . PHE A 1 97 ? 2.678 6.434 -13.292 1.00 96.94 97 PHE A O 1
ATOM 833 N N . CYS A 1 98 ? 4.919 6.365 -13.304 1.00 93.31 98 CYS A N 1
ATOM 834 C CA . CYS A 1 98 ? 5.088 7.817 -13.196 1.00 93.31 98 CYS A CA 1
ATOM 835 C C . CYS A 1 98 ? 4.385 8.571 -14.333 1.00 93.31 98 CYS A C 1
ATOM 837 O O . CYS A 1 98 ? 3.862 9.663 -14.123 1.00 93.31 98 CYS A O 1
ATOM 839 N N . LYS A 1 99 ? 4.343 7.990 -15.538 1.00 94.94 99 LYS A N 1
ATOM 840 C CA . LYS A 1 99 ? 3.667 8.587 -16.695 1.00 94.94 99 LYS A CA 1
ATOM 841 C C . LYS A 1 99 ? 2.139 8.567 -16.572 1.00 94.94 99 LYS A C 1
ATOM 843 O O . LYS A 1 99 ? 1.483 9.458 -17.110 1.00 94.94 99 LYS A O 1
ATOM 848 N N . ASN A 1 100 ? 1.570 7.556 -15.915 1.00 96.88 100 ASN A N 1
ATOM 849 C CA . ASN A 1 100 ? 0.128 7.303 -15.936 1.00 96.88 100 ASN A CA 1
ATOM 850 C C . ASN A 1 100 ? -0.582 7.605 -14.609 1.00 96.88 100 ASN A C 1
ATOM 852 O O . ASN A 1 100 ? -1.744 8.001 -14.645 1.00 96.88 100 ASN A O 1
ATOM 856 N N . ALA A 1 101 ? 0.080 7.483 -13.456 1.00 95.00 101 ALA A N 1
ATOM 857 C CA . ALA A 1 101 ? -0.552 7.584 -12.136 1.00 95.00 101 ALA A CA 1
ATOM 858 C C . ALA A 1 101 ? -1.330 8.895 -11.945 1.00 95.00 101 ALA A C 1
ATOM 860 O O . ALA A 1 101 ? -2.482 8.888 -11.513 1.00 95.00 101 ALA A O 1
ATOM 861 N N . GLN A 1 102 ? -0.748 10.026 -12.359 1.00 93.06 102 GLN A N 1
ATOM 862 C CA . GLN A 1 102 ? -1.374 11.340 -12.203 1.00 93.06 102 GLN A CA 1
ATOM 863 C C . GLN A 1 102 ? -2.728 11.446 -12.925 1.00 93.06 102 GLN A C 1
ATOM 865 O O . GLN A 1 102 ? -3.640 12.102 -12.418 1.00 93.06 102 GLN A O 1
ATOM 870 N N . LYS A 1 103 ? -2.886 10.783 -14.079 1.00 94.69 103 LYS A N 1
ATOM 871 C CA . LYS A 1 103 ? -4.135 10.777 -14.859 1.00 94.69 103 LYS A CA 1
ATOM 872 C C . LYS A 1 103 ? -5.307 10.219 -14.050 1.00 94.69 103 LYS A C 1
ATOM 874 O O . LYS A 1 103 ? -6.427 10.681 -14.233 1.00 94.69 103 LYS A O 1
ATOM 879 N N . TYR A 1 104 ? -5.041 9.236 -13.194 1.00 94.56 104 TYR A N 1
ATOM 880 C CA . TYR A 1 104 ? -6.055 8.548 -12.398 1.00 94.56 104 TYR A CA 1
ATOM 881 C C . TYR A 1 104 ? -6.190 9.131 -10.996 1.00 94.56 104 TYR A C 1
ATOM 883 O O . TYR A 1 104 ? -7.293 9.203 -10.472 1.00 94.56 104 TYR A O 1
ATOM 891 N N . LEU A 1 105 ? -5.075 9.534 -10.381 1.00 93.12 105 LEU A N 1
ATOM 892 C CA . LEU A 1 105 ? -5.023 9.726 -8.933 1.00 93.12 105 LEU A CA 1
ATOM 893 C C . LEU A 1 105 ? -4.920 11.191 -8.491 1.00 93.12 105 LEU A C 1
ATOM 895 O O . LEU A 1 105 ? -5.177 11.502 -7.330 1.00 93.12 105 LEU A O 1
ATOM 899 N N . SER A 1 106 ? -4.599 12.117 -9.402 1.00 91.12 106 SER A N 1
ATOM 900 C CA . SER A 1 106 ? -4.347 13.518 -9.026 1.00 91.12 106 SER A CA 1
ATOM 901 C C . SER A 1 106 ? -5.555 14.252 -8.453 1.00 91.12 106 SER A C 1
ATOM 903 O O . SER A 1 106 ? -5.384 15.107 -7.581 1.00 91.12 106 SER A O 1
ATOM 905 N N . SER A 1 107 ? -6.767 13.898 -8.888 1.00 90.56 107 SER A N 1
ATOM 906 C CA . SER A 1 107 ? -8.013 14.440 -8.340 1.00 90.56 107 SER A CA 1
ATOM 907 C C . SER A 1 107 ? -8.229 14.066 -6.880 1.00 90.56 107 SER A C 1
ATOM 909 O O . SER A 1 107 ? -8.984 14.749 -6.209 1.00 90.56 107 SER A O 1
ATOM 911 N N . TYR A 1 108 ? -7.564 13.024 -6.377 1.00 89.44 108 TYR A N 1
ATOM 912 C CA . TYR A 1 108 ? -7.721 12.545 -5.004 1.00 89.44 108 TYR A CA 1
ATOM 913 C C . TYR A 1 108 ? -6.617 13.037 -4.071 1.00 89.44 108 TYR A C 1
ATOM 915 O O . TYR A 1 108 ? -6.733 12.869 -2.865 1.00 89.44 108 TYR A O 1
ATOM 923 N N . THR A 1 109 ? -5.574 13.685 -4.601 1.00 87.06 109 THR A N 1
ATOM 924 C CA . THR A 1 109 ? -4.463 14.273 -3.829 1.00 87.06 109 THR A CA 1
ATOM 925 C C . THR A 1 109 ? -4.363 15.791 -4.015 1.00 87.06 109 THR A C 1
ATOM 927 O O . THR A 1 109 ? -3.289 16.375 -3.848 1.00 87.06 109 THR A O 1
ATOM 930 N N . PHE A 1 110 ? -5.446 16.458 -4.427 1.00 82.75 110 PHE A N 1
ATOM 931 C CA . PHE A 1 110 ? -5.426 17.896 -4.728 1.00 82.75 110 PHE A CA 1
ATOM 932 C C . PHE A 1 110 ? -5.117 18.750 -3.488 1.00 82.75 110 PHE A C 1
ATOM 934 O O . PHE A 1 110 ? -4.386 19.732 -3.592 1.00 82.75 110 PHE A O 1
ATOM 941 N N . ASN A 1 111 ? -5.616 18.335 -2.318 1.00 83.62 111 ASN A N 1
ATOM 942 C CA . ASN A 1 111 ? -5.437 19.029 -1.040 1.00 83.62 111 ASN A CA 1
ATOM 943 C C . ASN A 1 111 ? -4.118 18.664 -0.335 1.00 83.62 111 ASN A C 1
ATOM 945 O O . ASN A 1 111 ? -3.811 19.211 0.720 1.00 83.62 111 ASN A O 1
ATOM 949 N N . LEU A 1 112 ? -3.327 17.739 -0.893 1.00 82.81 112 LEU A N 1
ATOM 950 C CA . LEU A 1 112 ? -2.131 17.215 -0.232 1.00 82.81 112 LEU A CA 1
ATOM 951 C C . LEU A 1 112 ? -1.128 18.325 0.107 1.00 82.81 112 LEU A C 1
ATOM 953 O O . LEU A 1 112 ? -0.633 18.385 1.224 1.00 82.81 112 LEU A O 1
ATOM 957 N N . ASN A 1 113 ? -0.863 19.241 -0.826 1.00 83.06 113 ASN A N 1
ATOM 958 C CA . ASN A 1 113 ? 0.108 20.316 -0.597 1.00 83.06 113 ASN A CA 1
ATOM 959 C C . ASN A 1 113 ? -0.344 21.275 0.513 1.00 83.06 113 ASN A C 1
ATOM 961 O O . ASN A 1 113 ? 0.456 21.648 1.369 1.00 83.06 113 ASN A O 1
ATOM 965 N N . ASP A 1 114 ? -1.623 21.655 0.510 1.00 84.81 114 ASP A N 1
ATOM 966 C CA . ASP A 1 114 ? -2.184 22.548 1.524 1.00 84.81 114 ASP A CA 1
ATOM 967 C C . ASP A 1 114 ? -2.244 21.858 2.889 1.00 84.81 114 ASP A C 1
ATOM 969 O O . ASP A 1 114 ? -1.955 22.484 3.909 1.00 84.81 114 ASP A O 1
ATOM 973 N N . TYR A 1 115 ? -2.549 20.556 2.911 1.00 82.19 115 TYR A N 1
ATOM 974 C CA . TYR A 1 115 ? -2.474 19.728 4.108 1.00 82.19 115 TYR A CA 1
ATOM 975 C C . TYR A 1 115 ? -1.055 19.713 4.681 1.00 82.19 115 TYR A C 1
ATOM 977 O O . TYR A 1 115 ? -0.880 20.087 5.836 1.00 82.19 115 TYR A O 1
ATOM 985 N N . LEU A 1 116 ? -0.038 19.362 3.884 1.00 80.94 116 LEU A N 1
ATOM 986 C CA . LEU A 1 116 ? 1.356 19.296 4.342 1.00 80.94 116 LEU A CA 1
ATOM 987 C C . LEU A 1 116 ? 1.846 20.652 4.875 1.00 80.94 116 LEU A C 1
ATOM 989 O O . LEU A 1 116 ? 2.511 20.704 5.910 1.00 80.94 116 LEU A O 1
ATOM 993 N N . LYS A 1 117 ? 1.438 21.756 4.237 1.00 83.75 117 LYS A N 1
ATOM 994 C CA . LYS A 1 117 ? 1.788 23.119 4.657 1.00 83.75 117 LYS A CA 1
ATOM 995 C C . LYS A 1 117 ? 1.274 23.482 6.055 1.00 83.75 117 LYS A C 1
ATOM 997 O O . LYS A 1 117 ? 1.944 24.218 6.773 1.00 83.75 117 LYS A O 1
ATOM 1002 N N . LYS A 1 118 ? 0.123 22.949 6.488 1.00 82.50 118 LYS A N 1
ATOM 1003 C CA . LYS A 1 118 ? -0.402 23.187 7.852 1.00 82.50 118 LYS A CA 1
ATOM 1004 C C . LYS A 1 118 ? 0.549 22.689 8.948 1.00 82.50 118 LYS A C 1
ATOM 1006 O O . LYS A 1 118 ? 0.472 23.173 10.074 1.00 82.50 118 LYS A O 1
ATOM 1011 N N . TYR A 1 119 ? 1.422 21.736 8.626 1.00 78.31 119 TYR A N 1
ATOM 1012 C CA . TYR A 1 119 ? 2.330 21.095 9.575 1.00 78.31 119 TYR A CA 1
ATOM 1013 C C . TYR A 1 119 ? 3.800 21.450 9.325 1.00 78.31 119 TYR A C 1
ATOM 1015 O O . TYR A 1 119 ? 4.676 20.859 9.954 1.00 78.31 119 TYR A O 1
ATOM 1023 N N . GLU A 1 120 ? 4.100 22.397 8.430 1.00 79.88 120 GLU A N 1
ATOM 1024 C CA . GLU A 1 120 ? 5.473 22.754 8.040 1.00 79.88 120 GLU A CA 1
ATOM 1025 C C . GLU A 1 120 ? 6.327 23.146 9.260 1.00 79.88 120 GLU A C 1
ATOM 1027 O O . GLU A 1 120 ? 7.392 22.566 9.467 1.00 79.88 120 GLU A O 1
ATOM 1032 N N . ASP A 1 121 ? 5.783 23.989 10.143 1.00 82.25 121 ASP A N 1
ATOM 1033 C CA . ASP A 1 121 ? 6.478 24.541 11.318 1.00 82.25 121 ASP A CA 1
ATOM 1034 C C . ASP A 1 121 ? 6.432 23.656 12.578 1.00 82.25 121 ASP A C 1
ATOM 1036 O O . ASP A 1 121 ? 6.988 24.009 13.621 1.00 82.25 121 ASP A O 1
ATOM 1040 N N . ILE A 1 122 ? 5.749 22.511 12.525 1.00 80.81 122 ILE A N 1
ATOM 1041 C CA . ILE A 1 122 ? 5.650 21.607 13.675 1.00 80.81 122 ILE A CA 1
ATOM 1042 C C . ILE A 1 122 ? 6.940 20.776 13.755 1.00 80.81 122 ILE A C 1
ATOM 1044 O O . ILE A 1 122 ? 7.342 20.220 12.726 1.00 80.81 122 ILE A O 1
ATOM 1048 N N . PRO A 1 123 ? 7.596 20.672 14.934 1.00 77.00 123 PRO A N 1
ATOM 1049 C CA . PRO A 1 123 ? 8.734 19.778 15.128 1.00 77.00 123 PRO A CA 1
ATOM 1050 C C . PRO A 1 123 ? 8.341 18.336 14.817 1.00 77.00 123 PRO A C 1
ATOM 1052 O O . PRO A 1 123 ? 7.357 17.835 15.359 1.00 77.00 123 PRO A O 1
ATOM 1055 N N . LYS A 1 124 ? 9.114 17.683 13.952 1.00 73.94 124 LYS A N 1
ATOM 1056 C CA . LYS A 1 124 ? 8.842 16.333 13.458 1.00 73.94 124 LYS A CA 1
ATOM 1057 C C . LYS A 1 124 ? 9.869 15.358 14.014 1.00 73.94 124 LYS A C 1
ATOM 1059 O O . LYS A 1 124 ? 11.042 15.689 14.181 1.00 73.94 124 LYS A O 1
ATOM 1064 N N . SER A 1 125 ? 9.429 14.143 14.297 1.00 71.19 125 SER A N 1
ATOM 1065 C CA . SER A 1 125 ? 10.323 12.997 14.408 1.00 71.19 125 SER A CA 1
ATOM 1066 C C . SER A 1 125 ? 10.961 12.689 13.049 1.00 71.19 125 SER A C 1
ATOM 1068 O O . SER A 1 125 ? 10.467 13.097 12.000 1.00 71.19 125 SER A O 1
ATOM 1070 N N . LYS A 1 126 ? 12.042 11.905 13.047 1.00 68.81 126 LYS A N 1
ATOM 1071 C CA . LYS A 1 126 ? 12.738 11.496 11.816 1.00 68.81 126 LYS A CA 1
ATOM 1072 C C . LYS A 1 126 ? 11.799 10.823 10.795 1.00 68.81 126 LYS A C 1
ATOM 1074 O O . LYS A 1 126 ? 11.914 11.083 9.604 1.00 68.81 126 LYS A O 1
ATOM 1079 N N . GLN A 1 127 ? 10.875 9.975 11.254 1.00 64.88 127 GLN A N 1
ATOM 1080 C CA . GLN A 1 127 ? 9.899 9.293 10.388 1.00 64.88 127 GLN A CA 1
ATOM 1081 C C . GLN A 1 127 ? 8.874 10.272 9.808 1.00 64.88 127 GLN A C 1
ATOM 1083 O O . GLN A 1 127 ? 8.557 10.208 8.623 1.00 64.88 127 GLN A O 1
ATOM 1088 N N . GLU A 1 128 ? 8.408 11.227 10.613 1.00 69.88 128 GLU A N 1
ATOM 1089 C CA . GLU A 1 128 ? 7.523 12.288 10.130 1.00 69.88 128 GLU A CA 1
ATOM 1090 C C . GLU A 1 128 ? 8.244 13.184 9.116 1.00 69.88 128 GLU A C 1
ATOM 1092 O O . GLU A 1 128 ? 7.665 13.532 8.095 1.00 69.88 128 GLU A O 1
ATOM 1097 N N . GLU A 1 129 ? 9.522 13.514 9.315 1.00 71.94 129 GLU A N 1
ATOM 1098 C CA . GLU A 1 129 ? 10.292 14.262 8.312 1.00 71.94 129 GLU A CA 1
ATOM 1099 C C . GLU A 1 129 ? 10.364 13.528 6.969 1.00 71.94 129 GLU A C 1
ATOM 1101 O O . GLU A 1 129 ? 10.221 14.162 5.926 1.00 71.94 129 GLU A O 1
ATOM 1106 N N . ILE A 1 130 ? 10.546 12.207 6.969 1.00 70.31 130 ILE A N 1
ATOM 1107 C CA . ILE A 1 130 ? 10.551 11.403 5.737 1.00 70.31 130 ILE A CA 1
ATOM 1108 C C . ILE A 1 130 ? 9.171 11.442 5.070 1.00 70.31 130 ILE A C 1
ATOM 1110 O O . ILE A 1 130 ? 9.072 11.721 3.874 1.00 70.31 130 ILE A O 1
ATOM 1114 N N . PHE A 1 131 ? 8.104 11.246 5.847 1.00 67.69 131 PHE A N 1
ATOM 1115 C CA . PHE A 1 131 ? 6.736 11.285 5.338 1.00 67.69 131 PHE A CA 1
ATOM 1116 C C . PHE A 1 131 ? 6.380 12.644 4.719 1.00 67.69 131 PHE A C 1
ATOM 1118 O O . PHE A 1 131 ? 5.946 12.711 3.572 1.00 67.69 131 PHE A O 1
ATOM 1125 N N . PHE A 1 132 ? 6.607 13.740 5.446 1.00 71.25 132 PHE A N 1
ATOM 1126 C CA . PHE A 1 132 ? 6.240 15.085 4.996 1.00 71.25 132 PHE A CA 1
ATOM 1127 C C . PHE A 1 132 ? 7.065 15.572 3.795 1.00 71.25 132 PHE A C 1
ATOM 1129 O O . PHE A 1 132 ? 6.626 16.479 3.089 1.00 71.25 132 PHE A O 1
ATOM 1136 N N . ASN A 1 133 ? 8.232 14.969 3.547 1.00 73.38 133 ASN A N 1
ATOM 1137 C CA . ASN A 1 133 ? 9.084 15.262 2.392 1.00 73.38 133 ASN A CA 1
ATOM 1138 C C . ASN A 1 133 ? 8.956 14.228 1.260 1.00 73.38 133 ASN A C 1
ATOM 1140 O O . ASN A 1 133 ? 9.690 14.310 0.271 1.00 73.38 133 ASN A O 1
ATOM 1144 N N . SER A 1 134 ? 8.050 13.256 1.384 1.00 75.81 134 SER A N 1
ATOM 1145 C CA . SER A 1 134 ? 7.838 12.238 0.359 1.00 75.81 134 SER A CA 1
ATOM 1146 C C . SER A 1 134 ? 7.174 12.840 -0.884 1.00 75.81 134 SER A C 1
ATOM 1148 O O . SER A 1 134 ? 6.235 13.634 -0.771 1.00 75.81 134 SER A O 1
ATOM 1150 N N . PRO A 1 135 ? 7.629 12.487 -2.096 1.00 81.81 135 PRO A N 1
ATOM 1151 C CA . PRO A 1 135 ? 7.025 12.988 -3.317 1.00 81.81 135 PRO A CA 1
ATOM 1152 C C . PRO A 1 135 ? 5.653 12.343 -3.552 1.00 81.81 135 PRO A C 1
ATOM 1154 O O . PRO A 1 135 ? 5.358 11.250 -3.064 1.00 81.81 135 PRO A O 1
ATOM 1157 N N . LYS A 1 136 ? 4.803 13.021 -4.331 1.00 84.62 136 LYS A N 1
ATOM 1158 C CA . LYS A 1 136 ? 3.406 12.609 -4.577 1.00 84.62 136 LYS A CA 1
ATOM 1159 C C . LYS A 1 136 ? 3.295 11.216 -5.195 1.00 84.62 136 LYS A C 1
ATOM 1161 O O . LYS A 1 136 ? 2.306 10.523 -4.991 1.00 84.62 136 LYS A O 1
ATOM 1166 N N . GLU A 1 137 ? 4.311 10.801 -5.935 1.00 86.69 137 GLU A N 1
ATOM 1167 C CA . GLU A 1 137 ? 4.426 9.492 -6.559 1.00 86.69 137 GLU A CA 1
ATOM 1168 C C . GLU A 1 137 ? 4.333 8.360 -5.536 1.00 86.69 137 GLU A C 1
ATOM 1170 O O . GLU A 1 137 ? 3.705 7.347 -5.829 1.00 86.69 137 GLU A O 1
ATOM 1175 N N . LEU A 1 138 ? 4.871 8.542 -4.327 1.00 85.50 138 LEU A N 1
ATOM 1176 C CA . LEU A 1 138 ? 4.768 7.529 -3.281 1.00 85.50 138 LEU A CA 1
ATOM 1177 C C . LEU A 1 138 ? 3.347 7.418 -2.706 1.00 85.50 138 LEU A C 1
ATOM 1179 O O . LEU A 1 138 ? 2.883 6.326 -2.397 1.00 85.50 138 LEU A O 1
ATOM 1183 N N . TYR A 1 139 ? 2.596 8.522 -2.663 1.00 85.56 139 TYR A N 1
ATOM 1184 C CA . TYR A 1 139 ? 1.178 8.501 -2.289 1.00 85.56 139 TYR A CA 1
ATOM 1185 C C . TYR A 1 139 ? 0.366 7.681 -3.297 1.00 85.56 139 TYR A C 1
ATOM 1187 O O . TYR A 1 139 ? -0.458 6.850 -2.921 1.00 85.56 139 TYR A O 1
ATOM 1195 N N . TYR A 1 140 ? 0.626 7.884 -4.589 1.00 90.94 140 TYR A N 1
ATOM 1196 C CA . TYR A 1 140 ? 0.012 7.097 -5.655 1.00 90.94 140 TYR A CA 1
ATOM 1197 C C . TYR A 1 140 ? 0.444 5.630 -5.623 1.00 90.94 140 TYR A C 1
ATOM 1199 O O . TYR A 1 140 ? -0.367 4.753 -5.925 1.00 90.94 140 TYR A O 1
ATOM 1207 N N . LEU A 1 141 ? 1.707 5.368 -5.266 1.00 90.94 141 LEU A N 1
ATOM 1208 C CA . LEU A 1 141 ? 2.252 4.019 -5.169 1.00 90.94 141 LEU A CA 1
ATOM 1209 C C . LEU A 1 141 ? 1.471 3.252 -4.108 1.00 90.94 141 LEU A C 1
ATOM 1211 O O . LEU A 1 141 ? 0.943 2.190 -4.400 1.00 90.94 141 LEU A O 1
ATOM 1215 N N . ASN A 1 142 ? 1.264 3.857 -2.939 1.00 85.06 142 ASN A N 1
ATOM 1216 C CA . ASN A 1 142 ? 0.472 3.268 -1.865 1.00 85.06 142 ASN A CA 1
ATOM 1217 C C . ASN A 1 142 ? -0.964 2.938 -2.287 1.00 85.06 142 ASN A C 1
ATOM 1219 O O . ASN A 1 142 ? -1.461 1.857 -1.968 1.00 85.06 142 ASN A O 1
ATOM 1223 N N . MET A 1 143 ? -1.627 3.826 -3.037 1.00 88.88 143 MET A N 1
ATOM 1224 C CA . MET A 1 143 ? -2.983 3.576 -3.548 1.00 88.88 143 MET A CA 1
ATOM 1225 C C . MET A 1 143 ? -3.024 2.363 -4.485 1.00 88.88 143 MET A C 1
ATOM 1227 O O . MET A 1 143 ? -3.903 1.512 -4.359 1.00 88.88 143 MET A O 1
ATOM 1231 N N . LEU A 1 144 ? -2.070 2.283 -5.416 1.00 93.12 144 LEU A N 1
ATOM 1232 C CA . LEU A 1 144 ? -1.973 1.182 -6.371 1.00 93.12 144 LEU A CA 1
ATOM 1233 C C . LEU A 1 144 ? -1.608 -0.133 -5.675 1.00 93.12 144 LEU A C 1
ATOM 1235 O O . LEU A 1 144 ? -2.278 -1.141 -5.892 1.00 93.12 144 LEU A O 1
ATOM 1239 N N . CYS A 1 145 ? -0.583 -0.113 -4.821 1.00 89.44 145 CYS A N 1
ATOM 1240 C CA . CYS A 1 145 ? -0.112 -1.287 -4.099 1.00 89.44 145 CYS A CA 1
ATOM 1241 C C . CYS A 1 145 ? -1.208 -1.871 -3.210 1.00 89.44 145 CYS A C 1
ATOM 1243 O O . CYS A 1 145 ? -1.428 -3.076 -3.242 1.00 89.44 145 CYS A O 1
ATOM 1245 N N . SER A 1 146 ? -1.950 -1.027 -2.489 1.00 85.94 146 SER A N 1
ATOM 1246 C CA . SER A 1 146 ? -3.059 -1.478 -1.638 1.00 85.94 146 SER A CA 1
ATOM 1247 C C . SER A 1 146 ? -4.130 -2.231 -2.434 1.00 85.94 146 SER A C 1
ATOM 1249 O O . SER A 1 146 ? -4.619 -3.269 -1.994 1.00 85.94 146 SER A O 1
ATOM 1251 N N . GLU A 1 147 ? -4.483 -1.747 -3.628 1.00 91.69 147 GLU A N 1
ATOM 1252 C CA . GLU A 1 147 ? -5.459 -2.417 -4.494 1.00 91.69 147 GLU A CA 1
ATOM 1253 C C . GLU A 1 147 ? -4.912 -3.722 -5.085 1.00 91.69 147 GLU A C 1
ATOM 1255 O O . GLU A 1 147 ? -5.637 -4.714 -5.109 1.00 91.69 147 GLU A O 1
ATOM 1260 N N . ILE A 1 148 ? -3.656 -3.752 -5.545 1.00 92.69 148 ILE A N 1
ATOM 1261 C CA . ILE A 1 148 ? -3.047 -4.964 -6.118 1.00 92.69 148 ILE A CA 1
ATOM 1262 C C . ILE A 1 148 ? -2.865 -6.040 -5.046 1.00 92.69 148 ILE A C 1
ATOM 1264 O O . ILE A 1 148 ? -3.294 -7.171 -5.256 1.00 92.69 148 ILE A O 1
ATOM 1268 N N . MET A 1 149 ? -2.331 -5.700 -3.871 1.00 87.25 149 MET A N 1
ATOM 1269 C CA . MET A 1 149 ? -2.249 -6.635 -2.743 1.00 87.25 149 MET A CA 1
ATOM 1270 C C . MET A 1 149 ? -3.636 -7.138 -2.345 1.00 87.25 149 MET A C 1
ATOM 1272 O O . MET A 1 149 ? -3.835 -8.333 -2.137 1.00 87.25 149 MET A O 1
ATOM 1276 N N . GLY A 1 150 ? -4.630 -6.245 -2.337 1.00 87.06 150 GLY A N 1
ATOM 1277 C CA . GLY A 1 150 ? -6.026 -6.612 -2.135 1.00 87.06 150 GLY A CA 1
ATOM 1278 C C . GLY A 1 150 ? -6.575 -7.582 -3.187 1.00 87.06 150 GLY A C 1
ATOM 1279 O O . GLY A 1 150 ? -7.564 -8.248 -2.913 1.00 87.06 150 GLY A O 1
ATOM 1280 N N . ARG A 1 151 ? -5.973 -7.707 -4.375 1.00 92.00 151 ARG A N 1
ATOM 1281 C CA . ARG A 1 151 ? -6.318 -8.744 -5.366 1.00 92.00 151 ARG A CA 1
ATOM 1282 C C . ARG A 1 151 ? -5.548 -10.035 -5.128 1.00 92.00 151 ARG A C 1
ATOM 1284 O O . ARG A 1 151 ? -6.173 -11.091 -5.160 1.00 92.00 151 ARG A O 1
ATOM 1291 N N . ILE A 1 152 ? -4.244 -9.935 -4.863 1.00 89.31 152 ILE A N 1
ATOM 1292 C CA . ILE A 1 152 ? -3.347 -11.076 -4.626 1.00 89.31 152 ILE A CA 1
ATOM 1293 C C . ILE A 1 152 ? -3.829 -11.892 -3.420 1.00 89.31 152 ILE A C 1
ATOM 1295 O O . ILE A 1 152 ? -4.061 -13.091 -3.541 1.00 89.31 152 ILE A O 1
ATOM 1299 N N . PHE A 1 153 ? -4.064 -11.241 -2.276 1.00 84.94 153 PHE A N 1
ATOM 1300 C CA . PHE A 1 153 ? -4.356 -11.932 -1.010 1.00 84.94 153 PHE A CA 1
ATOM 1301 C C . PHE A 1 153 ? -5.840 -12.207 -0.773 1.00 84.94 153 PHE A C 1
ATOM 1303 O O . PHE A 1 153 ? -6.208 -12.903 0.173 1.00 84.94 153 PHE A O 1
ATOM 1310 N N . ARG A 1 154 ? -6.733 -11.674 -1.613 1.00 87.50 154 ARG A N 1
ATOM 1311 C CA . ARG A 1 154 ? -8.178 -11.822 -1.409 1.00 87.50 154 ARG A CA 1
ATOM 1312 C C . ARG A 1 154 ? -8.686 -13.262 -1.497 1.00 87.50 154 ARG A C 1
ATOM 1314 O O . ARG A 1 154 ? -9.504 -13.604 -0.645 1.00 87.50 154 ARG A O 1
ATOM 1321 N N . PRO A 1 155 ? -8.260 -14.105 -2.457 1.00 88.62 155 PRO A N 1
ATOM 1322 C CA . PRO A 1 155 ? -8.673 -15.506 -2.486 1.00 88.62 155 PRO A CA 1
ATOM 1323 C C . PRO A 1 155 ? -8.331 -16.232 -1.180 1.00 88.62 155 PRO A C 1
ATOM 1325 O O . PRO A 1 155 ? -9.184 -16.910 -0.605 1.00 88.62 155 PRO A O 1
ATOM 1328 N N . ASP A 1 156 ? -7.121 -16.010 -0.667 1.00 84.44 156 ASP A N 1
ATOM 1329 C CA . ASP A 1 156 ? -6.667 -16.600 0.588 1.00 84.44 156 ASP A CA 1
ATOM 1330 C C . ASP A 1 156 ? -7.463 -16.051 1.774 1.00 84.44 156 ASP A C 1
ATOM 1332 O O . ASP A 1 156 ? -7.977 -16.838 2.570 1.00 84.44 156 ASP A O 1
ATOM 1336 N N . TYR A 1 157 ? -7.671 -14.733 1.844 1.00 84.38 157 TYR A N 1
ATOM 1337 C CA . TYR A 1 157 ? -8.501 -14.085 2.864 1.00 84.38 157 TYR A CA 1
ATOM 1338 C C . TYR A 1 157 ? -9.942 -14.627 2.884 1.00 84.38 157 TYR A C 1
ATOM 1340 O O . TYR A 1 157 ? -10.502 -14.899 3.948 1.00 84.38 157 TYR A O 1
ATOM 1348 N N . GLU A 1 158 ? -10.563 -14.801 1.714 1.00 86.69 158 GLU A N 1
ATOM 1349 C CA . GLU A 1 158 ? -11.934 -15.307 1.586 1.00 86.69 158 GLU A CA 1
ATOM 1350 C C . GLU A 1 158 ? -12.051 -16.798 1.935 1.00 86.69 158 GLU A C 1
ATOM 1352 O O . GLU A 1 158 ? -13.110 -17.228 2.397 1.00 86.69 158 GLU A O 1
ATOM 1357 N N . SER A 1 159 ? -10.978 -17.577 1.758 1.00 88.00 159 SER A N 1
ATOM 1358 C CA . SER A 1 159 ? -10.959 -19.019 2.038 1.00 88.00 159 SER A CA 1
ATOM 1359 C C . SER A 1 159 ? -10.929 -19.369 3.532 1.00 88.00 159 SER A C 1
ATOM 1361 O O . SER A 1 159 ? -11.303 -20.483 3.916 1.00 88.00 159 SER A O 1
ATOM 1363 N N . ARG A 1 160 ? -10.497 -18.437 4.389 1.00 85.94 160 ARG A N 1
ATOM 1364 C CA . ARG A 1 160 ? -10.292 -18.689 5.821 1.00 85.94 160 ARG A CA 1
ATOM 1365 C C . ARG A 1 160 ? -11.574 -18.524 6.625 1.00 85.94 160 ARG A C 1
ATOM 1367 O O . ARG A 1 160 ? -12.428 -17.681 6.350 1.00 85.94 160 ARG A O 1
ATOM 1374 N N . LYS A 1 161 ? -11.706 -19.359 7.658 1.00 86.62 161 LYS A N 1
ATOM 1375 C CA . LYS A 1 161 ? -12.930 -19.466 8.468 1.00 86.62 161 LYS A CA 1
ATOM 1376 C C . LYS A 1 161 ? -13.118 -18.284 9.407 1.00 86.62 161 LYS A C 1
ATOM 1378 O O . LYS A 1 161 ? -14.249 -17.875 9.653 1.00 86.62 161 LYS A O 1
ATOM 1383 N N . ARG A 1 162 ? -12.023 -17.790 9.980 1.00 84.44 162 ARG A N 1
ATOM 1384 C CA . ARG A 1 162 ? -12.003 -16.667 10.914 1.00 84.44 162 ARG A CA 1
ATOM 1385 C C . ARG A 1 162 ? -11.386 -15.469 10.223 1.00 84.44 162 ARG A C 1
ATOM 1387 O O . ARG A 1 162 ? -10.456 -15.616 9.437 1.00 84.44 162 ARG A O 1
ATOM 1394 N N . LYS A 1 163 ? -11.901 -14.289 10.539 1.00 84.62 163 LYS A N 1
ATOM 1395 C CA . LYS A 1 163 ? -11.406 -13.017 10.021 1.00 84.62 163 LYS A CA 1
ATOM 1396 C C . LYS A 1 163 ? -11.103 -12.110 11.195 1.00 84.62 163 LYS A C 1
ATOM 1398 O O . LYS A 1 163 ? -11.888 -12.049 12.145 1.00 84.62 163 LYS A O 1
ATOM 1403 N N . ALA A 1 164 ? -9.984 -11.417 11.103 1.00 82.62 164 ALA A N 1
ATOM 1404 C CA . ALA A 1 164 ? -9.603 -10.373 12.022 1.00 82.62 164 ALA A CA 1
ATOM 1405 C C . ALA A 1 164 ? -9.298 -9.083 11.266 1.00 82.62 164 ALA A C 1
ATOM 1407 O O . ALA A 1 164 ? -8.713 -9.111 10.184 1.00 82.62 164 ALA A O 1
ATOM 1408 N N . ILE A 1 165 ? -9.680 -7.962 11.864 1.00 82.38 165 ILE A N 1
ATOM 1409 C CA . ILE A 1 165 ? -9.194 -6.643 11.492 1.00 82.38 165 ILE A CA 1
ATOM 1410 C C . ILE A 1 165 ? -8.162 -6.235 12.537 1.00 82.38 165 ILE A C 1
ATOM 1412 O O . ILE A 1 165 ? -8.445 -6.235 13.736 1.00 82.38 165 ILE A O 1
ATOM 1416 N N . VAL A 1 166 ? -6.971 -5.878 12.079 1.00 81.94 166 VAL A N 1
ATOM 1417 C CA . VAL A 1 166 ? -5.912 -5.340 12.928 1.00 81.94 166 VAL A CA 1
ATOM 1418 C C . VAL A 1 166 ? -5.860 -3.832 12.708 1.00 81.94 166 VAL A C 1
ATOM 1420 O O . VAL A 1 166 ? -5.727 -3.361 11.578 1.00 81.94 166 VAL A O 1
ATOM 1423 N N . LEU A 1 167 ? -6.041 -3.070 13.787 1.00 81.06 167 LEU A N 1
ATOM 1424 C CA . LEU A 1 167 ? -6.026 -1.610 13.773 1.00 81.06 167 LEU A CA 1
ATOM 1425 C C . LEU A 1 167 ? -4.872 -1.086 14.631 1.00 81.06 167 LEU A C 1
ATOM 1427 O O . LEU A 1 167 ? -4.590 -1.625 15.704 1.00 81.06 167 LEU A O 1
ATOM 1431 N N . PRO A 1 168 ? -4.228 0.014 14.232 1.00 78.94 168 PRO A N 1
ATOM 1432 C CA . PRO A 1 168 ? -3.154 0.580 15.012 1.00 78.94 168 PRO A CA 1
ATOM 1433 C C . PRO A 1 168 ? -3.732 1.257 16.256 1.00 78.94 168 PRO A C 1
ATOM 1435 O O . PRO A 1 168 ? -4.746 1.964 16.218 1.00 78.94 168 PRO A O 1
ATOM 1438 N N . THR A 1 169 ? -3.055 1.083 17.389 1.00 80.25 169 THR A N 1
ATOM 1439 C CA . THR A 1 169 ? -3.461 1.695 18.663 1.00 80.25 169 THR A CA 1
ATOM 1440 C C . THR A 1 169 ? -3.561 3.217 18.574 1.00 80.25 169 THR A C 1
ATOM 1442 O O . THR A 1 169 ? -4.355 3.796 19.311 1.00 80.25 169 THR A O 1
ATOM 1445 N N . CYS A 1 170 ? -2.853 3.882 17.654 1.00 77.19 170 CYS A N 1
ATOM 1446 C CA . CYS A 1 170 ? -2.963 5.327 17.426 1.00 77.19 170 CYS A CA 1
ATOM 1447 C C . CYS A 1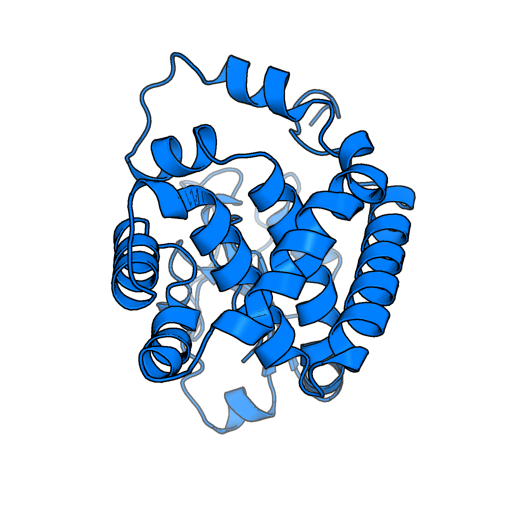 170 ? -4.354 5.796 16.965 1.00 77.19 170 CYS A C 1
ATOM 1449 O O . CYS A 1 170 ? -4.682 6.961 17.171 1.00 77.19 170 CYS A O 1
ATOM 1451 N N . MET A 1 171 ? -5.200 4.907 16.426 1.00 80.06 171 MET A N 1
ATOM 1452 C CA . MET A 1 171 ? -6.591 5.222 16.067 1.00 80.06 171 MET A CA 1
ATOM 1453 C C . MET A 1 171 ? -7.523 5.349 17.281 1.00 80.06 171 MET A C 1
ATOM 1455 O O . MET A 1 171 ? -8.684 5.742 17.134 1.00 80.06 171 MET A O 1
ATOM 1459 N N . LYS A 1 172 ? -7.056 5.025 18.494 1.00 84.75 172 LYS A N 1
ATOM 1460 C CA . LYS A 1 172 ? -7.828 5.269 19.717 1.00 84.75 172 LYS A CA 1
ATOM 1461 C C . LYS A 1 172 ? -8.035 6.774 19.884 1.00 84.75 172 LYS A C 1
ATOM 1463 O O . LYS A 1 172 ? -7.073 7.530 19.987 1.00 84.75 172 LYS A O 1
ATOM 1468 N N . ILE A 1 173 ? -9.296 7.187 20.014 1.00 83.56 173 ILE A N 1
ATOM 1469 C CA . ILE A 1 173 ? -9.657 8.589 20.278 1.00 83.56 173 ILE A CA 1
ATOM 1470 C C . ILE A 1 173 ? -9.026 9.126 21.576 1.00 83.56 173 ILE A C 1
ATOM 1472 O O . ILE A 1 173 ? -8.691 10.303 21.667 1.00 83.56 173 ILE A O 1
ATOM 1476 N N . ASP A 1 174 ? -8.849 8.258 22.576 1.00 83.50 174 ASP A N 1
ATOM 1477 C CA . ASP A 1 174 ? -8.195 8.569 23.843 1.00 83.50 174 ASP A CA 1
ATOM 1478 C C . ASP A 1 174 ? -7.386 7.360 24.322 1.00 83.50 174 ASP A C 1
ATOM 1480 O O . ASP A 1 174 ? -7.945 6.330 24.702 1.00 83.50 174 ASP A O 1
ATOM 1484 N N . GLN A 1 175 ? -6.060 7.498 24.321 1.00 80.06 175 GLN A N 1
ATOM 1485 C CA . GLN A 1 175 ? -5.134 6.454 24.764 1.00 80.06 175 GLN A CA 1
ATOM 1486 C C . GLN A 1 175 ? -5.268 6.126 26.257 1.00 80.06 175 GLN A C 1
ATOM 1488 O O . GLN A 1 175 ? -5.046 4.988 26.655 1.00 80.06 175 GLN A O 1
ATOM 1493 N N . LYS A 1 176 ? -5.606 7.109 27.101 1.00 83.62 176 LYS A N 1
ATOM 1494 C CA . LYS A 1 176 ? -5.559 6.974 28.566 1.00 83.62 176 LYS A CA 1
ATOM 1495 C C . LYS A 1 176 ? -6.813 6.330 29.139 1.00 83.62 176 LYS A C 1
ATOM 1497 O O . LYS A 1 176 ? -6.728 5.634 30.144 1.00 83.62 176 LYS A O 1
ATOM 1502 N N . HIS A 1 177 ? -7.966 6.593 28.529 1.00 87.50 177 HIS A N 1
ATOM 1503 C CA . HIS A 1 177 ? -9.258 6.116 29.030 1.00 87.50 177 HIS A CA 1
ATOM 1504 C C . HIS A 1 177 ? -9.829 4.942 28.227 1.00 87.50 177 HIS A C 1
ATOM 1506 O O . HIS A 1 177 ? -10.902 4.439 28.572 1.00 87.50 177 HIS A O 1
ATOM 1512 N N . CYS A 1 178 ? -9.130 4.490 27.180 1.00 87.81 178 CYS A N 1
ATOM 1513 C CA . CYS A 1 178 ? -9.505 3.297 26.432 1.00 87.81 178 CYS A CA 1
ATOM 1514 C C . CYS A 1 178 ?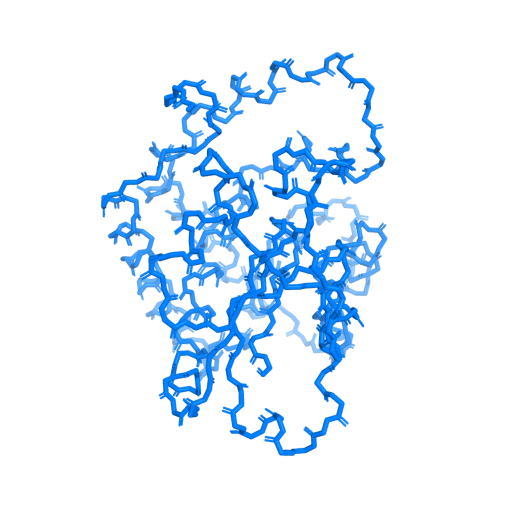 -9.595 2.084 27.370 1.00 87.81 178 CYS A C 1
ATOM 1516 O O . CYS A 1 178 ? -8.662 1.798 28.113 1.00 87.81 178 CYS A O 1
ATOM 1518 N N . GLN A 1 179 ? -10.721 1.371 27.322 1.00 90.56 179 GLN A N 1
ATOM 1519 C CA . GLN A 1 179 ? -10.947 0.139 28.086 1.00 90.56 179 GLN A CA 1
ATOM 1520 C C . GLN A 1 179 ? -10.735 -1.104 27.208 1.00 90.56 179 GLN A C 1
ATOM 1522 O O . GLN A 1 179 ? -11.432 -2.106 27.382 1.00 90.56 179 GLN A O 1
ATOM 1527 N N . ALA A 1 180 ? -9.853 -1.025 26.204 1.00 87.69 180 ALA A N 1
ATOM 1528 C CA . ALA A 1 180 ? -9.449 -2.206 25.448 1.00 87.69 180 ALA A CA 1
ATOM 1529 C C . ALA A 1 180 ? -8.802 -3.217 26.404 1.00 87.69 180 ALA A C 1
ATOM 1531 O O . ALA A 1 180 ? -8.138 -2.836 27.368 1.00 87.69 180 ALA A O 1
ATOM 1532 N N . VAL A 1 181 ? -9.057 -4.501 26.173 1.00 86.88 181 VAL A N 1
ATOM 1533 C CA . VAL A 1 181 ? -8.617 -5.569 27.076 1.00 86.88 181 VAL A CA 1
ATOM 1534 C C . VAL A 1 181 ? -7.592 -6.424 26.360 1.00 86.88 181 VAL A C 1
ATOM 1536 O O . VAL A 1 181 ? -7.870 -6.917 25.267 1.00 86.88 181 VAL A O 1
ATOM 1539 N N . GLU A 1 182 ? -6.442 -6.631 26.996 1.00 84.38 182 GLU A N 1
ATOM 1540 C CA . GLU A 1 182 ? -5.402 -7.527 26.498 1.00 84.38 182 GLU A CA 1
ATOM 1541 C C . GLU A 1 182 ? -5.951 -8.951 26.343 1.00 84.38 182 GLU A C 1
ATOM 1543 O O . GLU A 1 182 ? -6.491 -9.542 27.288 1.00 84.38 182 GLU A O 1
ATOM 1548 N N . LYS A 1 183 ? -5.822 -9.512 25.142 1.00 80.31 183 LYS A N 1
ATOM 1549 C CA . LYS A 1 183 ? -6.091 -10.921 24.849 1.00 80.31 183 LYS A CA 1
ATOM 1550 C C . LYS A 1 183 ? -4.851 -11.563 24.238 1.00 80.31 183 LYS A C 1
ATOM 1552 O O . LYS A 1 183 ? -3.837 -10.925 24.014 1.00 80.31 183 LYS A O 1
ATOM 1557 N N . ARG A 1 184 ? -4.949 -12.863 23.949 1.00 72.31 184 ARG A N 1
ATOM 1558 C CA . ARG A 1 184 ? -3.831 -13.677 23.455 1.00 72.31 184 ARG A CA 1
ATOM 1559 C C . ARG A 1 184 ? -3.112 -13.091 22.230 1.00 72.31 184 ARG A C 1
ATOM 1561 O O . ARG A 1 184 ? -1.905 -13.239 22.146 1.00 72.31 184 ARG A O 1
ATOM 1568 N N . LEU A 1 185 ? -3.848 -12.506 21.286 1.00 70.19 185 LEU A N 1
ATOM 1569 C CA . LEU A 1 185 ? -3.294 -11.976 20.033 1.00 70.19 185 LEU A CA 1
ATOM 1570 C C . LEU A 1 185 ? -3.173 -10.438 20.044 1.00 70.19 185 LEU A C 1
ATOM 1572 O O . LEU A 1 185 ? -2.965 -9.841 18.998 1.00 70.19 185 LEU A O 1
ATOM 1576 N N . GLY A 1 186 ? -3.341 -9.797 21.205 1.00 77.06 186 GLY A N 1
ATOM 1577 C CA . GLY A 1 186 ? -3.301 -8.342 21.364 1.00 77.06 186 GLY A CA 1
ATOM 1578 C C . GLY A 1 186 ? -4.550 -7.772 22.032 1.00 77.06 186 GLY A C 1
ATOM 1579 O O . GLY A 1 186 ? -5.459 -8.499 22.458 1.00 77.06 186 GLY A O 1
ATOM 1580 N N . GLU A 1 187 ? -4.607 -6.446 22.121 1.00 85.44 187 GLU A N 1
ATOM 1581 C CA . GLU A 1 187 ? -5.711 -5.722 22.746 1.00 85.44 187 GLU A CA 1
ATOM 1582 C C . GLU A 1 187 ? -6.998 -5.824 21.915 1.00 85.44 187 GLU A C 1
ATOM 1584 O O . GLU A 1 187 ? -6.992 -5.621 20.705 1.00 85.44 187 GLU A O 1
ATOM 1589 N N . VAL A 1 188 ? -8.138 -6.074 22.560 1.00 86.31 188 VAL A N 1
ATOM 1590 C CA . VAL A 1 188 ? -9.449 -6.138 21.896 1.00 86.31 188 VAL A CA 1
ATOM 1591 C C . VAL A 1 188 ? -10.340 -4.990 22.351 1.00 86.31 188 VAL A C 1
ATOM 1593 O O . VAL A 1 188 ? -10.478 -4.722 23.549 1.00 86.31 188 VAL A O 1
ATOM 1596 N N . CYS A 1 189 ? -10.978 -4.321 21.386 1.00 87.25 189 CYS A N 1
ATOM 1597 C CA . CYS A 1 189 ? -11.905 -3.227 21.655 1.00 87.25 189 CYS A CA 1
ATOM 1598 C C . CYS A 1 189 ? -13.137 -3.715 22.437 1.00 87.25 189 CYS A C 1
ATOM 1600 O O . CYS A 1 189 ? -13.768 -4.707 22.083 1.00 87.25 189 CYS A O 1
ATOM 1602 N N . THR A 1 190 ? -13.519 -2.983 23.485 1.00 87.25 190 THR A N 1
ATOM 1603 C CA . THR A 1 190 ? -14.736 -3.235 24.284 1.00 87.25 190 THR A CA 1
ATOM 1604 C C . THR A 1 190 ? -15.882 -2.277 23.954 1.00 87.25 190 THR A C 1
ATOM 1606 O O . THR A 1 190 ? -16.868 -2.221 24.684 1.00 87.25 190 THR A O 1
ATOM 1609 N N . ALA A 1 191 ? -15.745 -1.492 22.879 1.00 87.88 191 ALA A N 1
ATOM 1610 C CA . ALA A 1 191 ? -16.683 -0.439 22.484 1.00 87.88 191 ALA A CA 1
ATOM 1611 C C . ALA A 1 191 ? -16.997 0.571 23.614 1.00 87.88 191 ALA A C 1
ATOM 1613 O O . ALA A 1 191 ? -18.116 1.061 23.746 1.00 87.88 191 ALA A O 1
ATOM 1614 N N . CYS A 1 192 ? -15.993 0.918 24.430 1.00 89.38 192 CYS A N 1
ATOM 1615 C CA . CYS A 1 192 ? -16.161 1.772 25.612 1.00 89.38 192 CYS A CA 1
ATOM 1616 C C . CYS A 1 19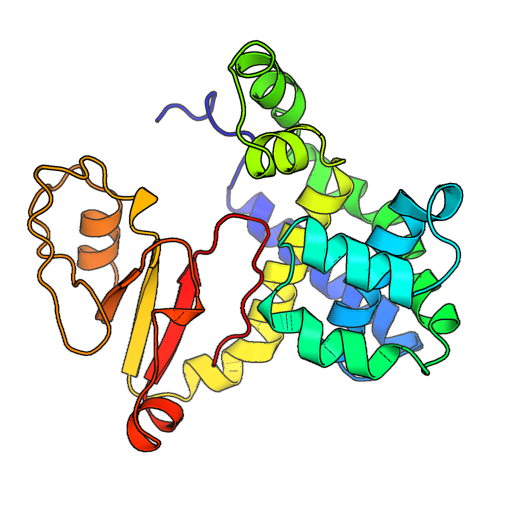2 ? -16.546 3.234 25.315 1.00 89.38 192 CYS A C 1
ATOM 1618 O O . CYS A 1 192 ? -16.946 3.954 26.227 1.00 89.38 192 CYS A O 1
ATOM 1620 N N . ASN A 1 193 ? -16.401 3.689 24.066 1.00 88.69 193 ASN A N 1
ATOM 1621 C CA . ASN A 1 193 ? -16.786 5.029 23.628 1.00 88.69 193 ASN A CA 1
ATOM 1622 C C . ASN A 1 193 ? -17.430 4.963 22.225 1.00 88.69 193 ASN A C 1
ATOM 1624 O O . ASN A 1 193 ? -16.733 4.578 21.285 1.00 88.69 193 ASN A O 1
ATOM 1628 N N . PRO A 1 194 ? -18.708 5.362 22.057 1.00 86.88 194 PRO A N 1
ATOM 1629 C CA . PRO A 1 194 ? -19.408 5.308 20.769 1.00 86.88 194 PRO A CA 1
ATOM 1630 C C . PRO A 1 194 ? -18.873 6.297 19.719 1.00 86.88 194 PRO A C 1
ATOM 1632 O O . PRO A 1 194 ? -19.078 6.091 18.525 1.00 86.88 194 PRO A O 1
ATOM 1635 N N . GLU A 1 195 ? -18.153 7.342 20.134 1.00 88.81 195 GLU A N 1
ATOM 1636 C CA . GLU A 1 195 ? -17.529 8.306 19.218 1.00 88.81 195 GLU A CA 1
ATOM 1637 C C . GLU A 1 195 ? -16.175 7.823 18.675 1.00 88.81 195 GLU A C 1
ATOM 1639 O O . GLU A 1 195 ? -15.624 8.430 17.761 1.00 88.81 195 GLU A O 1
ATOM 1644 N N . CYS A 1 196 ? -15.626 6.729 19.214 1.00 87.06 196 CYS A N 1
ATOM 1645 C CA . CYS A 1 196 ? -14.375 6.147 18.740 1.00 87.06 196 CYS A CA 1
ATOM 1646 C C . CYS A 1 196 ? -14.593 5.390 17.421 1.00 87.06 196 CYS A C 1
ATOM 1648 O O . CYS A 1 196 ? -15.414 4.476 17.369 1.00 87.06 196 CYS A O 1
ATOM 1650 N N . GLU A 1 197 ? -13.812 5.697 16.381 1.00 86.75 197 GLU A N 1
ATOM 1651 C CA . GLU A 1 197 ? -13.911 5.009 15.081 1.00 86.75 197 GLU A CA 1
ATOM 1652 C C . GLU A 1 197 ? -13.663 3.498 15.200 1.00 86.75 197 GLU A C 1
ATOM 1654 O O . GLU A 1 197 ? -14.384 2.710 14.600 1.00 86.75 197 GLU A O 1
ATOM 1659 N N . ILE A 1 198 ? -12.746 3.070 16.076 1.00 88.19 198 ILE A N 1
ATOM 1660 C CA . ILE A 1 198 ? -12.521 1.644 16.369 1.00 88.19 198 ILE A CA 1
ATOM 1661 C C . ILE A 1 198 ? -13.808 0.975 16.881 1.00 88.19 198 ILE A C 1
ATOM 1663 O O . ILE A 1 198 ? -14.125 -0.142 16.485 1.00 88.19 198 ILE A O 1
ATOM 1667 N N . ALA A 1 199 ? -14.569 1.649 17.752 1.00 88.25 199 ALA A N 1
ATOM 1668 C CA . ALA A 1 199 ? -15.816 1.100 18.285 1.00 88.25 199 ALA A CA 1
ATOM 1669 C C . ALA A 1 199 ? -16.912 1.023 17.211 1.00 88.25 199 ALA A C 1
ATOM 1671 O O . ALA A 1 199 ? -17.705 0.085 17.219 1.00 88.25 199 ALA A O 1
ATOM 1672 N N . LYS A 1 200 ? -16.944 1.981 16.277 1.00 90.00 200 LYS A N 1
ATOM 1673 C CA . LYS A 1 200 ? -17.864 1.962 15.131 1.00 90.00 200 LYS A CA 1
ATOM 1674 C C . LYS A 1 200 ? -17.554 0.786 14.206 1.00 90.00 200 LYS A C 1
ATOM 1676 O O . LYS A 1 200 ? -18.459 0.004 13.936 1.00 90.00 200 LYS A O 1
ATOM 1681 N N . ILE A 1 201 ? -16.281 0.594 13.842 1.00 87.75 201 ILE A N 1
ATOM 1682 C CA . ILE A 1 201 ? -15.825 -0.558 13.044 1.00 87.75 201 ILE A CA 1
ATOM 1683 C C . ILE A 1 201 ? -16.182 -1.871 13.760 1.00 87.75 201 ILE A C 1
ATOM 1685 O O . ILE A 1 201 ? -16.761 -2.764 13.149 1.00 87.75 201 ILE A O 1
ATOM 1689 N N . ASN A 1 202 ? -15.932 -1.968 15.071 1.00 85.38 202 ASN A N 1
ATOM 1690 C CA . ASN A 1 202 ? -16.259 -3.159 15.869 1.00 85.38 202 ASN A CA 1
ATOM 1691 C C . ASN A 1 202 ? -17.751 -3.514 15.882 1.00 85.38 202 ASN A C 1
ATOM 1693 O O . ASN A 1 202 ? -18.100 -4.672 16.074 1.00 85.38 202 ASN A O 1
ATOM 1697 N N . ASN A 1 203 ? -18.634 -2.530 15.714 1.00 85.88 203 ASN A N 1
ATOM 1698 C CA . ASN A 1 203 ? -20.077 -2.760 15.668 1.00 85.88 203 ASN A CA 1
ATOM 1699 C C . ASN A 1 203 ? -20.598 -3.010 14.244 1.00 85.88 203 ASN A C 1
ATOM 1701 O O . ASN A 1 203 ? -21.697 -3.539 14.088 1.00 85.88 203 ASN A O 1
ATOM 1705 N N . GLU A 1 204 ? -19.852 -2.594 13.220 1.00 87.94 204 GLU A N 1
ATOM 1706 C CA . GLU A 1 204 ? -20.231 -2.729 11.811 1.00 87.94 204 GLU A CA 1
ATOM 1707 C C . GLU A 1 204 ? -19.825 -4.087 11.229 1.00 87.94 204 GLU A C 1
ATOM 1709 O O . GLU A 1 204 ? -20.579 -4.674 10.451 1.00 87.94 204 GLU A O 1
ATOM 1714 N N . TYR A 1 205 ? -18.659 -4.605 11.622 1.00 82.88 205 TYR A N 1
ATOM 1715 C CA . TYR A 1 205 ? -18.102 -5.839 11.077 1.00 82.88 205 TYR A CA 1
ATOM 1716 C C . TYR A 1 205 ? -18.211 -6.998 12.071 1.00 82.88 205 TYR A C 1
ATOM 1718 O O . TYR A 1 205 ? -17.770 -6.903 13.213 1.00 82.88 205 TYR A O 1
ATOM 1726 N N . ASP A 1 206 ? -18.747 -8.129 11.608 1.00 80.81 206 ASP A N 1
ATOM 1727 C CA . ASP A 1 206 ? -18.803 -9.387 12.365 1.00 80.81 206 ASP A CA 1
ATOM 1728 C C . ASP A 1 206 ? -17.462 -10.138 12.275 1.00 80.81 206 ASP A C 1
ATOM 1730 O O . ASP A 1 206 ? -17.342 -11.201 11.660 1.00 80.81 206 ASP A O 1
ATOM 1734 N N . CYS A 1 207 ? -16.403 -9.525 12.805 1.00 78.31 207 CYS A N 1
ATOM 1735 C CA . CYS A 1 207 ? -15.060 -10.097 12.832 1.00 78.31 207 CYS A CA 1
ATOM 1736 C C . CYS A 1 207 ? -14.280 -9.666 14.078 1.00 78.31 207 CYS A C 1
ATOM 1738 O O . CYS A 1 207 ? -14.624 -8.701 14.757 1.00 78.31 207 CYS A O 1
ATOM 1740 N N . GLU A 1 208 ? -13.203 -10.386 14.385 1.00 78.06 208 GLU A N 1
ATOM 1741 C CA . GLU A 1 208 ? -12.358 -10.083 15.541 1.00 78.06 208 GLU A CA 1
ATOM 1742 C C . GLU A 1 208 ? -11.579 -8.779 15.288 1.00 78.06 208 GLU A C 1
ATOM 1744 O O . GLU A 1 208 ? -10.968 -8.640 14.236 1.00 78.06 208 GLU A O 1
ATOM 1749 N N . ILE A 1 209 ? -11.577 -7.820 16.221 1.00 81.31 209 ILE A N 1
ATOM 1750 C CA . ILE A 1 209 ? -10.755 -6.603 16.097 1.00 81.31 209 ILE A CA 1
ATOM 1751 C C . ILE A 1 209 ? -9.635 -6.619 17.127 1.00 81.31 209 ILE A C 1
ATOM 1753 O O . ILE A 1 209 ? -9.901 -6.629 18.333 1.00 81.31 209 ILE A O 1
ATOM 1757 N N . TYR A 1 210 ? -8.399 -6.574 16.637 1.00 83.50 210 TYR A N 1
ATOM 1758 C CA . TYR A 1 210 ? -7.188 -6.498 17.445 1.00 83.50 210 TYR A CA 1
ATOM 1759 C C . TYR A 1 210 ? -6.508 -5.143 17.272 1.00 83.50 210 TYR A C 1
ATOM 1761 O O . TYR A 1 210 ? -6.486 -4.587 16.175 1.00 83.50 210 TYR A O 1
ATOM 1769 N N . LEU A 1 211 ? -5.968 -4.602 18.362 1.00 81.44 211 LEU A N 1
ATOM 1770 C CA . LEU A 1 211 ? -5.205 -3.361 18.373 1.00 81.44 211 LEU A CA 1
ATOM 1771 C C . LEU A 1 211 ? -3.729 -3.662 18.631 1.00 81.44 211 LEU A C 1
ATOM 1773 O O . LEU A 1 211 ? -3.406 -4.359 19.591 1.00 81.44 211 LEU A O 1
ATOM 1777 N N . VAL A 1 212 ? -2.849 -3.108 17.796 1.00 75.25 212 VAL A N 1
ATOM 1778 C CA . VAL A 1 212 ? -1.391 -3.341 17.850 1.00 75.25 212 VAL A CA 1
ATOM 1779 C C . VAL A 1 212 ? -0.610 -2.026 17.871 1.00 75.25 212 VAL A C 1
ATOM 1781 O O . VAL A 1 212 ? -1.086 -0.997 17.372 1.00 75.25 212 VAL A O 1
ATOM 1784 N N . SER A 1 213 ? 0.569 -1.994 18.498 1.00 65.62 213 SER A N 1
ATOM 1785 C CA . SER A 1 213 ? 1.337 -0.757 18.664 1.00 65.62 213 SER A CA 1
ATOM 1786 C C . SER A 1 213 ? 2.421 -0.605 17.595 1.00 65.62 213 SER A C 1
ATOM 1788 O O . SER A 1 213 ? 3.529 -1.083 17.752 1.00 65.62 213 SER A O 1
ATOM 1790 N N . HIS A 1 214 ? 2.101 0.089 16.491 1.00 55.78 214 HIS A N 1
ATOM 1791 C CA . HIS A 1 214 ? 3.030 0.614 15.460 1.00 55.78 214 HIS A CA 1
ATOM 1792 C C . HIS A 1 214 ? 4.128 -0.327 14.909 1.00 55.78 214 HIS A C 1
ATOM 1794 O O . HIS A 1 214 ? 5.038 0.123 14.212 1.00 55.78 214 HIS A O 1
ATOM 1800 N N . LYS A 1 215 ? 4.051 -1.623 15.198 1.00 50.69 215 LYS A N 1
ATOM 1801 C CA . LYS A 1 215 ? 4.977 -2.658 14.770 1.00 50.69 215 LYS A CA 1
ATOM 1802 C C . LYS A 1 215 ? 4.168 -3.916 14.499 1.00 50.69 215 LYS A C 1
ATOM 1804 O O . LYS A 1 215 ? 3.769 -4.609 15.433 1.00 50.69 215 LYS A O 1
ATOM 1809 N N . SER A 1 216 ? 3.987 -4.211 13.219 1.00 47.91 216 SER A N 1
ATOM 1810 C CA . SER A 1 216 ? 3.457 -5.468 12.675 1.00 47.91 216 SER A CA 1
ATOM 1811 C C . SER A 1 216 ? 3.958 -6.719 13.411 1.00 47.91 216 SER A C 1
ATOM 1813 O O . SER A 1 216 ? 3.205 -7.652 13.676 1.00 47.91 216 SER A O 1
ATOM 1815 N N . SER A 1 217 ? 5.216 -6.691 13.870 1.00 48.06 217 SER A N 1
ATOM 1816 C CA . SER A 1 217 ? 5.865 -7.756 14.647 1.00 48.06 217 SER A CA 1
ATOM 1817 C C . SER A 1 217 ? 5.190 -8.137 15.979 1.00 48.06 217 SER A C 1
ATOM 1819 O O . SER A 1 217 ? 5.585 -9.134 16.592 1.00 48.06 217 SER A O 1
ATOM 1821 N N . GLU A 1 218 ? 4.230 -7.345 16.464 1.00 49.56 218 GLU A N 1
ATOM 1822 C CA . GLU A 1 218 ? 3.497 -7.608 17.711 1.00 49.56 218 GLU A CA 1
ATOM 1823 C C . GLU A 1 218 ? 2.293 -8.536 17.509 1.00 49.56 218 GLU A C 1
ATOM 1825 O O . GLU A 1 218 ? 1.914 -9.241 18.447 1.00 49.56 218 GLU A O 1
ATOM 1830 N N . PHE A 1 219 ? 1.734 -8.618 16.295 1.00 55.91 219 PHE A N 1
ATOM 1831 C CA . PHE A 1 219 ? 0.678 -9.582 15.990 1.00 55.91 219 PHE A CA 1
ATOM 1832 C C . PHE A 1 219 ? 1.282 -10.940 15.620 1.00 55.91 219 PHE A C 1
ATOM 1834 O O . PHE A 1 219 ? 1.404 -11.309 14.455 1.00 55.91 219 PHE A O 1
ATOM 1841 N N . GLN A 1 220 ? 1.693 -11.715 16.623 1.00 56.56 220 GLN A N 1
ATOM 1842 C CA . GLN A 1 220 ? 2.238 -13.047 16.370 1.00 56.56 220 GLN A CA 1
ATOM 1843 C C . GLN A 1 220 ? 1.120 -14.083 16.276 1.00 56.56 220 GLN A C 1
ATOM 1845 O O . GLN A 1 220 ? 0.490 -14.458 17.268 1.00 56.56 220 GLN A O 1
ATOM 1850 N N . ILE A 1 221 ? 0.907 -14.617 15.071 1.00 59.09 221 ILE A N 1
ATOM 1851 C CA . ILE A 1 221 ? 0.094 -15.817 14.873 1.00 59.09 221 ILE A CA 1
ATOM 1852 C C . ILE A 1 221 ? 0.875 -17.023 15.423 1.00 59.09 221 ILE A C 1
ATOM 1854 O O . ILE A 1 221 ? 1.577 -17.729 14.703 1.00 59.09 221 ILE A O 1
ATOM 1858 N N . GLU A 1 222 ? 0.773 -17.254 16.732 1.00 56.56 222 GLU A N 1
ATOM 1859 C CA . GLU A 1 222 ? 1.610 -18.221 17.462 1.00 56.56 222 GLU A CA 1
ATOM 1860 C C . GLU A 1 222 ? 1.411 -19.699 17.075 1.00 56.56 222 GLU A C 1
ATOM 1862 O O . GLU A 1 222 ? 2.194 -20.547 17.497 1.00 56.56 222 GLU A O 1
ATOM 1867 N N . THR A 1 223 ? 0.346 -20.057 16.348 1.00 61.97 223 THR A N 1
ATOM 1868 C CA . THR A 1 223 ? 0.007 -21.471 16.095 1.00 61.97 223 THR A CA 1
ATOM 1869 C C . THR A 1 223 ? -0.277 -21.754 14.628 1.00 61.97 223 THR A C 1
ATOM 1871 O O . THR A 1 223 ? -0.942 -20.967 13.955 1.00 61.97 223 THR A O 1
ATOM 1874 N N . ASP A 1 224 ? 0.159 -22.929 14.162 1.00 60.28 224 ASP A N 1
ATOM 1875 C CA . ASP A 1 224 ? -0.104 -23.435 12.807 1.00 60.28 224 ASP A CA 1
ATOM 1876 C C . ASP A 1 224 ? -1.606 -23.549 12.492 1.00 60.28 224 ASP A C 1
ATOM 1878 O O . ASP A 1 224 ? -2.005 -23.466 11.331 1.00 60.28 224 ASP A O 1
ATOM 1882 N N . GLU A 1 225 ? -2.450 -23.731 13.514 1.00 63.53 225 GLU A N 1
ATOM 1883 C CA . GLU A 1 225 ? -3.909 -23.698 13.372 1.00 63.53 225 GLU A CA 1
ATOM 1884 C C . GLU A 1 225 ? -4.408 -22.287 13.055 1.00 63.53 225 GLU A C 1
ATOM 1886 O O . GLU A 1 225 ? -5.153 -22.108 12.094 1.00 63.53 225 GLU A O 1
ATOM 1891 N N . ASN A 1 226 ? -3.953 -21.267 13.793 1.00 66.81 226 ASN A N 1
ATOM 1892 C CA . ASN A 1 226 ? -4.341 -19.888 13.502 1.00 66.81 226 ASN A CA 1
ATOM 1893 C C . ASN A 1 226 ? -3.834 -19.438 12.121 1.00 66.81 226 ASN A C 1
ATOM 1895 O O . ASN A 1 226 ? -4.588 -18.779 11.417 1.00 66.81 226 ASN A O 1
ATOM 1899 N N . LYS A 1 227 ? -2.633 -19.850 11.686 1.00 67.56 227 LYS A N 1
ATOM 1900 C CA . LYS A 1 227 ? -2.123 -19.530 10.335 1.00 67.56 227 LYS A CA 1
ATOM 1901 C C . LYS A 1 227 ? -2.992 -20.097 9.208 1.00 67.56 227 LYS A C 1
ATOM 1903 O O . LYS A 1 227 ? -3.038 -19.541 8.120 1.00 67.56 227 LYS A O 1
ATOM 1908 N N . LYS A 1 228 ? -3.680 -21.215 9.451 1.00 69.06 228 LYS A N 1
ATOM 1909 C CA . LYS A 1 228 ? -4.568 -21.845 8.462 1.00 69.06 228 LYS A CA 1
ATOM 1910 C C . LYS A 1 228 ? -6.001 -21.332 8.529 1.00 69.06 228 LYS A C 1
ATOM 1912 O O . LYS A 1 228 ? -6.679 -21.300 7.507 1.00 69.06 228 LYS A O 1
ATOM 1917 N N . ASP A 1 229 ? -6.479 -20.979 9.720 1.00 80.69 229 ASP A N 1
ATOM 1918 C CA . ASP A 1 229 ? -7.893 -20.670 9.944 1.00 80.69 229 ASP A CA 1
ATOM 1919 C C . ASP A 1 229 ? -8.208 -19.167 10.043 1.00 80.69 229 ASP A C 1
ATOM 1921 O O . ASP A 1 229 ? -9.370 -18.812 9.837 1.00 80.69 229 ASP A O 1
ATOM 1925 N N . LEU A 1 230 ? -7.240 -18.293 10.353 1.00 77.62 230 LEU A N 1
ATOM 1926 C CA . LEU A 1 230 ? -7.448 -16.855 10.585 1.00 77.62 230 LEU A CA 1
ATOM 1927 C C . LEU A 1 230 ? -6.910 -16.016 9.423 1.00 77.62 230 LEU A C 1
ATOM 1929 O O . LEU A 1 230 ? -5.715 -16.045 9.175 1.00 77.62 230 LEU A O 1
ATOM 1933 N N . ALA A 1 231 ? -7.763 -15.251 8.741 1.00 77.19 231 ALA A N 1
ATOM 1934 C CA . ALA A 1 231 ? -7.343 -14.190 7.824 1.00 77.19 231 ALA A CA 1
ATOM 1935 C C . ALA A 1 231 ? -7.224 -12.859 8.553 1.00 77.19 231 ALA A C 1
ATOM 1937 O O . ALA A 1 231 ? -8.100 -12.522 9.354 1.00 77.19 231 ALA A O 1
ATOM 1938 N N . ILE A 1 232 ? -6.202 -12.081 8.219 1.00 74.69 232 ILE A N 1
ATOM 1939 C CA . ILE A 1 232 ? -5.978 -10.758 8.793 1.00 74.69 232 ILE A CA 1
ATOM 1940 C C . ILE A 1 232 ? -6.158 -9.699 7.712 1.00 74.69 232 ILE A C 1
ATOM 1942 O O . ILE A 1 232 ? -5.680 -9.840 6.590 1.00 74.69 232 ILE A O 1
ATOM 1946 N N . PHE A 1 233 ? -6.866 -8.633 8.067 1.00 72.81 233 PHE A N 1
ATOM 1947 C CA . PHE A 1 233 ? -6.888 -7.389 7.319 1.00 72.81 233 PHE A CA 1
ATOM 1948 C C . PHE A 1 233 ? -6.307 -6.290 8.207 1.00 72.81 233 PHE A C 1
ATOM 1950 O O . PHE A 1 233 ? -6.934 -5.893 9.191 1.00 72.81 233 PHE A O 1
ATOM 1957 N N . GLU A 1 234 ? -5.101 -5.831 7.893 1.00 67.19 234 GLU A N 1
ATOM 1958 C CA . GLU A 1 234 ? -4.384 -4.850 8.705 1.00 67.19 234 GLU A CA 1
ATOM 1959 C C . GLU A 1 234 ? -4.423 -3.460 8.073 1.00 67.19 234 GLU A C 1
ATOM 1961 O O . GLU A 1 234 ? -4.242 -3.288 6.867 1.00 67.19 234 GLU A O 1
ATOM 1966 N N . PHE A 1 235 ? -4.669 -2.457 8.911 1.00 62.34 235 PHE A N 1
ATOM 1967 C CA . PHE A 1 235 ? -4.539 -1.055 8.544 1.00 62.34 235 PHE A CA 1
ATOM 1968 C C . PHE A 1 235 ? -3.191 -0.544 9.037 1.00 62.34 235 PHE A C 1
ATOM 1970 O O . PHE A 1 235 ? -3.071 -0.177 10.203 1.00 62.34 235 PHE A O 1
ATOM 1977 N N . ASP A 1 236 ? -2.188 -0.479 8.168 1.00 57.75 236 ASP A N 1
ATOM 1978 C CA . ASP A 1 236 ? -0.919 0.144 8.544 1.00 57.75 236 ASP A CA 1
ATOM 1979 C C . ASP A 1 236 ? -0.833 1.614 8.096 1.00 57.75 236 ASP A C 1
ATOM 1981 O O . ASP A 1 236 ? -1.461 2.071 7.131 1.00 57.75 236 ASP A O 1
ATOM 1985 N N . CYS A 1 237 ? -0.044 2.387 8.831 1.00 52.25 237 CYS A N 1
ATOM 1986 C CA . CYS A 1 237 ? 0.286 3.766 8.537 1.00 52.25 237 CYS A CA 1
ATOM 1987 C C . CYS A 1 237 ? 1.182 3.846 7.291 1.00 52.25 237 CYS A C 1
ATOM 1989 O O . CYS A 1 237 ? 2.393 3.788 7.430 1.00 52.25 237 CYS A O 1
ATOM 1991 N N . GLN A 1 238 ? 0.593 4.041 6.107 1.00 50.78 238 GLN A N 1
ATOM 1992 C CA . GLN A 1 238 ? 1.166 4.556 4.838 1.00 50.78 238 GLN A CA 1
ATOM 1993 C C . GLN A 1 238 ? 2.502 4.015 4.275 1.00 50.78 238 GLN A C 1
ATOM 1995 O O . GLN A 1 238 ? 2.751 4.273 3.107 1.00 50.78 238 GLN A O 1
ATOM 2000 N N . TRP A 1 239 ? 3.332 3.273 5.002 1.00 47.06 239 TRP A N 1
ATOM 2001 C CA . TRP A 1 239 ? 4.689 2.867 4.591 1.00 47.06 239 TRP A CA 1
ATOM 2002 C C . TRP A 1 239 ? 5.004 1.400 4.911 1.00 47.06 239 TRP A C 1
ATOM 2004 O O . TRP A 1 239 ? 5.980 0.822 4.453 1.00 47.06 239 TRP A O 1
ATOM 2014 N N . ASN A 1 240 ? 4.132 0.730 5.648 1.00 40.31 240 ASN A N 1
ATOM 2015 C CA . ASN A 1 240 ? 4.237 -0.704 5.867 1.00 40.31 240 ASN A CA 1
ATOM 2016 C C . ASN A 1 240 ? 3.101 -1.371 5.093 1.00 40.31 240 ASN A C 1
ATOM 2018 O O . ASN A 1 240 ? 1.997 -1.579 5.589 1.00 40.31 240 ASN A O 1
ATOM 2022 N N . LEU A 1 241 ? 3.332 -1.644 3.814 1.00 37.44 241 LEU A N 1
ATOM 2023 C CA . LEU A 1 241 ? 2.430 -2.494 3.045 1.00 37.44 241 LEU A CA 1
ATOM 2024 C C . LEU A 1 241 ? 2.637 -3.926 3.546 1.00 37.44 241 LEU A C 1
ATOM 2026 O O . LEU A 1 241 ? 3.532 -4.606 3.075 1.00 37.44 241 LEU A O 1
ATOM 2030 N N . LEU A 1 242 ? 1.878 -4.378 4.540 1.00 35.59 242 LEU A N 1
ATOM 2031 C CA . LEU A 1 242 ? 1.996 -5.748 5.041 1.00 35.59 242 LEU A CA 1
ATOM 2032 C C . LEU A 1 242 ? 1.350 -6.753 4.088 1.00 35.59 242 LEU A C 1
ATOM 2034 O O . LEU A 1 242 ? 0.244 -6.544 3.585 1.00 35.59 242 LEU A O 1
ATOM 2038 N N . LEU A 1 243 ? 2.058 -7.862 3.874 1.00 32.41 243 LEU A N 1
ATOM 2039 C CA . LEU A 1 243 ? 1.504 -9.074 3.281 1.00 32.41 243 LEU A CA 1
ATOM 2040 C C . LEU A 1 243 ? 0.405 -9.593 4.215 1.00 32.41 243 LEU A C 1
ATOM 2042 O O . LEU A 1 243 ? 0.601 -9.657 5.429 1.00 32.41 243 LEU A O 1
ATOM 2046 N N . GLY A 1 244 ? -0.745 -9.969 3.658 1.00 31.30 244 GLY A N 1
ATOM 2047 C CA . GLY A 1 244 ? -1.736 -10.722 4.418 1.00 31.30 244 GLY A CA 1
ATOM 2048 C C . GLY A 1 244 ? -1.176 -12.110 4.711 1.00 31.30 244 GLY A C 1
ATOM 2049 O O . GLY A 1 244 ? -1.149 -12.947 3.811 1.00 31.30 244 GLY A O 1
ATOM 2050 N N . GLU A 1 245 ? -0.706 -12.342 5.939 1.00 29.27 245 GLU A N 1
ATOM 2051 C CA . GLU A 1 245 ? -0.369 -13.690 6.415 1.00 29.27 245 GLU A CA 1
ATOM 2052 C C . GLU A 1 245 ? -1.594 -14.525 6.725 1.00 29.27 245 GLU A C 1
ATOM 2054 O O . GLU A 1 245 ? -2.641 -14.026 7.201 1.00 29.27 245 GLU A O 1
#

Foldseek 3Di:
DDPLQDLFDDDPLLVVLLLVVLVVLVVVCVVQDDDLVVLLLLQVLLQLCVVCVVPDDALVVSLVVCVVLVFQVVCSVVSVVCRPPPSVSSNVSNVVLVVCLCVRCVVTRVCNVVNLVVCVPPDDDSNVVCVSPDDVSLVSSLSNLLVSLCVVCVVVLVPAQAEEEEEELVLFPDNPPFPFDADPQATFHPLPDVPRPLSVVVVPDPHTYHYDHQDPVSRDPPDPVCVRHYWYDYDHDSRHPDRTD

Radius of gyration: 19.03 Å; chains: 1; bounding box: 44×48×50 Å

Secondary structure (DSSP, 8-state):
--GGG-SS--SHHHHHHHHHHHHHHHHHHTTT-S-HHHHHHHHHHHHHHHHHTTT-SSHHHHHHHHHHHT-STTTHHHHGGGTTS--GGGHHHHHHHHHHHHHHHGGGSTTHHHHHHTTTTS---HHHHHHHT--HHHHHHHHHHHHHHHHHSHHHHHH-SEEEEEEEGGG-S-TTT---EEETTEEE-----TT-HHHHHHHHSSSEEEEE-S-GGG----SHHHHHHEEEEE---SS------

Sequence (245 aa):
MSSLDSPYEVNDSYYRDVKRFASEFLDFAHNYFDDDEKILEGLIVSIYWKMCCDKFSSLEQIIDYLEYIGDFNDQLPYLRKWENVDFSPYLVLGEWFCKNAQKYLSSYTFNLNDYLKKYEDIPKSKQEEIFFNSPKELYYLNMLCSEIMGRIFRPDYESRKRKAIVLPTCMKIDQKHCQAVEKRLGEVCTACNPECEIAKINNEYDCEIYLVSHKSSEFQIETDENKKDLAIFEFDCQWNLLLGE

pLDDT: mean 80.61, std 14.11, range [29.27, 98.31]